Protein AF-X1IH07-F1 (afdb_monomer)

Mean predicted aligned error: 5.46 Å

Nearest PDB structures (foldseek):
  4b45-assembly1_A  TM=8.363E-01  e=7.346E-07  Haloferax volcanii
  2rho-assembly2_B  TM=7.680E-01  e=4.889E-07  Bacillus subtilis
  4kwe-assembly3_C  TM=7.398E-01  e=1.716E-07  Mycobacterium tuberculosis
  2r75-assembly1_1  TM=7.153E-01  e=8.252E-07  Aquifex aeolicus
  7evc-assembly1_B  TM=7.591E-01  e=4.568E-05  Candidatus Odinarchaeum yellowstonii

Foldseek 3Di:
DLLVVVPPQLAAAEFQDPVVQVPDPHDPLRYYHLPPDDPGQQLALVSLQVSLVVCLVVVLVSSCVRRPLPAQAAEAEAEQLGNNRLSCRVSVLVSQLVSCVVSPNDPSLLRYEYEYEQDAPVSVVPVSSVVSNVVSCVVRQVCQVVSSHFDYEYHYLNVVCVVDDPDDPVVSVVVSSNVVSVQVVVLVVQQPDDDDPDGNHVVNVSCRRRVTGYDDTDDDDDPDPPDPVD

Structure (mmCIF, N/CA/C/O backbone):
data_AF-X1IH07-F1
#
_entry.id   AF-X1IH07-F1
#
loop_
_atom_site.group_PDB
_atom_site.id
_atom_site.type_symbol
_atom_site.label_atom_id
_atom_site.label_alt_id
_atom_site.label_comp_id
_atom_site.label_asym_id
_atom_site.label_entity_id
_atom_site.label_seq_id
_atom_site.pdbx_PDB_ins_code
_atom_site.Cartn_x
_atom_site.Cartn_y
_atom_site.Cartn_z
_atom_site.occupancy
_atom_site.B_iso_or_equiv
_atom_site.auth_seq_id
_atom_site.auth_comp_id
_atom_site.auth_asym_id
_atom_site.auth_atom_id
_atom_site.pdbx_PDB_model_num
ATOM 1 N N . LYS A 1 1 ? -5.926 -1.358 -8.983 1.00 86.94 1 LYS A N 1
ATOM 2 C CA . LYS A 1 1 ? -6.743 -2.216 -9.877 1.00 86.94 1 LYS A CA 1
ATOM 3 C C . LYS A 1 1 ? -6.482 -3.706 -9.660 1.00 86.94 1 LYS A C 1
ATOM 5 O O . LYS A 1 1 ? -7.428 -4.386 -9.319 1.00 86.94 1 LYS A O 1
ATOM 10 N N . SER A 1 2 ? -5.250 -4.216 -9.763 1.00 93.00 2 SER A N 1
ATOM 11 C CA . SER A 1 2 ? -4.978 -5.670 -9.729 1.00 93.00 2 SER A CA 1
ATOM 12 C C . SER A 1 2 ? -5.611 -6.444 -8.559 1.00 93.00 2 SER A C 1
ATOM 14 O O . SER A 1 2 ? -6.210 -7.486 -8.785 1.00 93.00 2 SER A O 1
ATOM 16 N N . PHE A 1 3 ? -5.592 -5.915 -7.329 1.00 94.75 3 PHE A N 1
ATOM 17 C CA . PHE A 1 3 ? -6.330 -6.525 -6.209 1.00 94.75 3 PHE A CA 1
ATOM 18 C C . PHE A 1 3 ? -7.852 -6.597 -6.449 1.00 94.75 3 PHE A C 1
ATOM 20 O O . PHE A 1 3 ? -8.487 -7.604 -6.156 1.00 94.75 3 PHE A O 1
ATOM 27 N N . TYR A 1 4 ? -8.450 -5.563 -7.037 1.00 94.50 4 TYR A N 1
ATOM 28 C CA . TYR A 1 4 ? -9.877 -5.554 -7.371 1.00 94.50 4 TYR A CA 1
ATOM 29 C C . TYR A 1 4 ? -10.254 -6.657 -8.368 1.00 94.50 4 TYR A C 1
ATOM 31 O O . TYR A 1 4 ? -11.303 -7.298 -8.216 1.00 94.50 4 TYR A O 1
ATOM 39 N N . ASP A 1 5 ? -9.382 -6.896 -9.350 1.00 93.44 5 ASP A N 1
ATOM 40 C CA . ASP A 1 5 ? -9.543 -7.948 -10.358 1.00 93.44 5 ASP A CA 1
ATOM 41 C C . ASP A 1 5 ? -9.452 -9.351 -9.730 1.00 93.44 5 ASP A C 1
ATOM 43 O O . ASP A 1 5 ? -10.170 -10.255 -10.146 1.00 93.44 5 ASP A O 1
ATOM 47 N N . LEU A 1 6 ? -8.648 -9.520 -8.672 1.00 94.12 6 LEU A N 1
ATOM 48 C CA . LEU A 1 6 ? -8.539 -10.769 -7.900 1.00 94.12 6 LEU A CA 1
ATOM 49 C C . LEU A 1 6 ? -9.724 -11.010 -6.941 1.00 94.12 6 LEU A C 1
ATOM 51 O O . LEU A 1 6 ? -9.820 -12.067 -6.319 1.00 94.12 6 LEU A O 1
ATOM 55 N N . GLY A 1 7 ? -10.653 -10.056 -6.827 1.00 93.75 7 GLY A N 1
ATOM 56 C CA . GLY A 1 7 ? -11.866 -10.186 -6.012 1.00 93.75 7 GLY A CA 1
ATOM 57 C C . GLY A 1 7 ? -11.867 -9.370 -4.720 1.00 93.75 7 GLY A C 1
ATOM 58 O O . GLY A 1 7 ? -12.873 -9.365 -4.012 1.00 93.75 7 GLY A O 1
ATOM 59 N N . TYR A 1 8 ? -10.809 -8.609 -4.430 1.00 94.12 8 TYR A N 1
ATOM 60 C CA . TYR A 1 8 ? -10.797 -7.674 -3.305 1.00 94.12 8 TYR A CA 1
ATOM 61 C C . TYR A 1 8 ? -11.653 -6.446 -3.649 1.00 94.12 8 TYR A C 1
ATOM 63 O O . TYR A 1 8 ? -11.178 -5.486 -4.246 1.00 94.12 8 TYR A O 1
ATOM 71 N N . LYS A 1 9 ? -12.947 -6.470 -3.309 1.00 94.38 9 LYS A N 1
ATOM 72 C CA . LYS A 1 9 ? -13.892 -5.397 -3.688 1.00 94.38 9 LYS A CA 1
ATOM 73 C C . LYS A 1 9 ? -13.874 -4.171 -2.775 1.00 94.38 9 LYS A C 1
ATOM 75 O O . LYS A 1 9 ? -14.460 -3.153 -3.128 1.00 94.38 9 LYS A O 1
ATOM 80 N N . LYS A 1 10 ? -13.186 -4.243 -1.634 1.00 95.38 10 LYS A N 1
ATOM 81 C CA . LYS A 1 10 ? -13.011 -3.141 -0.676 1.00 95.38 10 LYS A CA 1
ATOM 82 C C . LYS A 1 10 ? -11.701 -2.412 -0.961 1.00 95.38 10 LYS A C 1
ATOM 84 O O . LYS A 1 10 ? -10.707 -2.619 -0.275 1.00 95.38 10 LYS A O 1
ATOM 89 N N . VAL A 1 11 ? -11.690 -1.616 -2.027 1.00 95.75 11 VAL A N 1
ATOM 90 C CA . VAL A 1 11 ? -10.523 -0.826 -2.448 1.00 95.75 11 VAL A CA 1
ATOM 91 C C . VAL A 1 11 ? -10.885 0.647 -2.506 1.00 95.75 11 VAL A C 1
ATOM 93 O O . VAL A 1 11 ? -12.032 0.993 -2.770 1.00 95.75 11 VAL A O 1
ATOM 96 N N . LEU A 1 12 ? -9.905 1.504 -2.242 1.00 96.62 12 LEU A N 1
ATOM 97 C CA . LEU A 1 12 ? -10.032 2.950 -2.354 1.00 96.62 12 LEU A CA 1
ATOM 98 C C . LEU A 1 12 ? -8.759 3.486 -3.012 1.00 96.62 12 LEU A C 1
ATOM 100 O O . LEU A 1 12 ? -7.660 3.254 -2.510 1.00 96.62 12 LEU A O 1
ATOM 104 N N . ALA A 1 13 ? -8.902 4.168 -4.145 1.00 95.62 13 ALA A N 1
ATOM 105 C CA . ALA A 1 13 ? -7.809 4.857 -4.816 1.00 95.62 13 ALA A CA 1
ATOM 106 C C . ALA A 1 13 ? -7.828 6.335 -4.428 1.00 95.62 13 ALA A C 1
ATOM 108 O O . ALA A 1 13 ? -8.811 7.026 -4.684 1.00 95.62 13 ALA A O 1
ATOM 109 N N . VAL A 1 14 ? -6.740 6.814 -3.829 1.00 94.38 14 VAL A N 1
ATOM 110 C CA . VAL A 1 14 ? -6.577 8.211 -3.417 1.00 94.38 14 VAL A CA 1
ATOM 111 C C . VAL A 1 14 ? -5.434 8.817 -4.217 1.00 94.38 14 VAL A C 1
ATOM 113 O O . VAL A 1 14 ? -4.329 8.275 -4.210 1.00 94.38 14 VAL A O 1
ATOM 116 N N . ASN A 1 15 ? -5.681 9.920 -4.919 1.00 92.56 15 ASN A N 1
ATOM 117 C CA . ASN A 1 15 ? -4.638 10.615 -5.675 1.00 92.56 15 ASN A CA 1
ATOM 118 C C . ASN A 1 15 ? -4.928 12.120 -5.768 1.00 92.56 15 ASN A C 1
ATOM 120 O O . ASN A 1 15 ? -6.036 12.564 -5.495 1.00 92.56 15 ASN A O 1
ATOM 124 N N . THR A 1 16 ? -3.937 12.911 -6.169 1.00 89.12 16 THR A N 1
ATOM 125 C CA . THR A 1 16 ? -4.063 14.362 -6.406 1.00 89.12 16 THR A CA 1
ATOM 126 C C . THR A 1 16 ? -4.390 14.707 -7.857 1.00 89.12 16 THR A C 1
ATOM 128 O O . THR A 1 16 ? -4.538 15.878 -8.183 1.00 89.12 16 THR A O 1
ATOM 131 N N . THR A 1 17 ? -4.435 13.711 -8.746 1.00 86.38 17 THR A N 1
ATOM 132 C CA . THR A 1 17 ? -4.579 13.909 -10.194 1.00 86.38 17 THR A CA 1
ATOM 133 C C . THR A 1 17 ? -5.759 13.100 -10.726 1.00 86.38 17 THR A C 1
ATOM 135 O O . THR A 1 17 ? -5.793 11.879 -10.564 1.00 86.38 17 THR A O 1
ATOM 138 N N . HIS A 1 18 ? -6.696 13.765 -11.408 1.00 83.19 18 HIS A N 1
ATOM 139 C CA . HIS A 1 18 ? -7.859 13.118 -12.028 1.00 83.19 18 HIS A CA 1
ATOM 140 C C . HIS A 1 18 ? -7.474 12.131 -13.129 1.00 83.19 18 HIS A C 1
ATOM 142 O O . HIS A 1 18 ? -7.982 11.015 -13.144 1.00 83.19 18 HIS A O 1
ATOM 148 N N . HIS A 1 19 ? -6.521 12.503 -13.990 1.00 82.25 19 HIS A N 1
ATOM 149 C CA . HIS A 1 19 ? -6.095 11.674 -15.121 1.00 82.25 19 HIS A CA 1
ATOM 150 C C . HIS A 1 19 ? -5.701 10.250 -14.710 1.00 82.25 19 HIS A C 1
ATOM 152 O O . HIS A 1 19 ? -6.076 9.294 -15.380 1.00 82.25 19 HIS A O 1
ATOM 158 N N . ASP A 1 20 ? -5.001 10.091 -13.585 1.00 82.06 20 ASP A N 1
ATOM 159 C CA . ASP A 1 20 ? -4.605 8.770 -13.092 1.00 82.06 20 ASP A CA 1
ATOM 160 C C . ASP A 1 20 ? -5.801 7.976 -12.541 1.00 82.06 20 ASP A C 1
ATOM 162 O O . ASP A 1 20 ? -5.871 6.759 -12.705 1.00 82.06 20 ASP A O 1
ATOM 166 N N . LEU A 1 21 ? -6.743 8.652 -11.872 1.00 86.62 21 LEU A N 1
ATOM 167 C CA . LEU A 1 21 ? -7.929 8.025 -11.280 1.00 86.62 21 LEU A CA 1
ATOM 168 C C . LEU A 1 21 ? -8.930 7.578 -12.348 1.00 86.62 21 LEU A C 1
ATOM 170 O O . LEU A 1 21 ? -9.545 6.517 -12.210 1.00 86.62 21 LEU A O 1
ATOM 174 N N . ASP A 1 22 ? -9.085 8.347 -13.420 1.00 86.44 22 ASP A N 1
ATOM 175 C CA . ASP A 1 22 ? -10.027 8.050 -14.501 1.00 86.44 22 ASP A CA 1
ATOM 176 C C . ASP A 1 22 ? -9.616 6.794 -15.279 1.00 86.44 22 ASP A C 1
ATOM 178 O O . ASP A 1 22 ? -10.470 6.000 -15.670 1.00 86.44 22 ASP A O 1
ATOM 182 N N . LEU A 1 23 ? -8.307 6.549 -15.405 1.00 86.81 23 LEU A N 1
ATOM 183 C CA . LEU A 1 23 ? -7.749 5.349 -16.038 1.00 86.81 23 LEU A CA 1
ATOM 184 C C . LEU A 1 23 ? -7.915 4.072 -15.195 1.00 86.81 23 LEU A C 1
ATOM 186 O O . LEU A 1 23 ? -7.716 2.965 -15.703 1.00 86.81 23 LEU A O 1
ATOM 190 N N . LEU A 1 24 ? -8.260 4.192 -13.908 1.00 88.31 24 LEU A N 1
ATOM 191 C CA . LEU A 1 24 ? -8.530 3.036 -13.059 1.00 88.31 24 LEU A CA 1
ATOM 192 C C . LEU A 1 24 ? -9.951 2.526 -13.291 1.00 88.31 24 LEU A C 1
ATOM 194 O O . LEU A 1 24 ? -10.930 3.169 -12.922 1.00 88.31 24 LEU A O 1
ATOM 198 N N . ASP A 1 25 ? -10.057 1.313 -13.812 1.00 91.06 25 ASP A N 1
ATOM 199 C CA . ASP A 1 25 ? -11.324 0.590 -13.923 1.00 91.06 25 ASP A CA 1
ATOM 200 C C . ASP A 1 25 ? -11.730 -0.005 -12.558 1.00 91.06 25 ASP A C 1
ATOM 202 O O . ASP A 1 25 ? -11.552 -1.189 -12.273 1.00 91.06 25 ASP A O 1
ATOM 206 N N . ILE A 1 26 ? -12.159 0.886 -11.661 1.00 93.62 26 ILE A N 1
ATOM 207 C CA . ILE A 1 26 ? -12.814 0.608 -10.378 1.00 93.62 26 ILE A CA 1
ATOM 208 C C . ILE A 1 26 ? -14.019 1.557 -10.237 1.00 93.62 26 ILE A C 1
ATOM 210 O O . ILE A 1 26 ? -14.023 2.619 -10.868 1.00 93.62 26 ILE A O 1
ATOM 214 N N . PRO A 1 27 ? -15.034 1.226 -9.419 1.00 94.62 27 PRO A N 1
ATOM 215 C CA . PRO A 1 27 ? -16.201 2.083 -9.220 1.00 94.62 27 PRO A CA 1
ATOM 216 C C . PRO A 1 27 ? -15.845 3.521 -8.811 1.00 94.62 27 PRO A C 1
ATOM 218 O O . PRO A 1 27 ? -14.905 3.746 -8.051 1.00 94.62 27 PRO A O 1
ATOM 221 N N . GLN A 1 28 ? -16.622 4.507 -9.270 1.00 91.75 28 GLN A N 1
ATOM 222 C CA . GLN A 1 28 ? -16.334 5.924 -9.001 1.00 91.75 28 GLN A CA 1
ATOM 223 C C . GLN A 1 28 ? -16.380 6.268 -7.505 1.00 91.75 28 GLN A C 1
ATOM 225 O O . GLN A 1 28 ? -15.580 7.064 -7.029 1.00 91.75 28 GLN A O 1
ATOM 230 N N . ASN A 1 29 ? -17.259 5.614 -6.743 1.00 93.06 29 ASN A N 1
ATOM 231 C CA . ASN A 1 29 ? -17.327 5.740 -5.284 1.00 93.06 29 ASN A CA 1
ATOM 232 C C . ASN A 1 29 ? -16.136 5.091 -4.550 1.0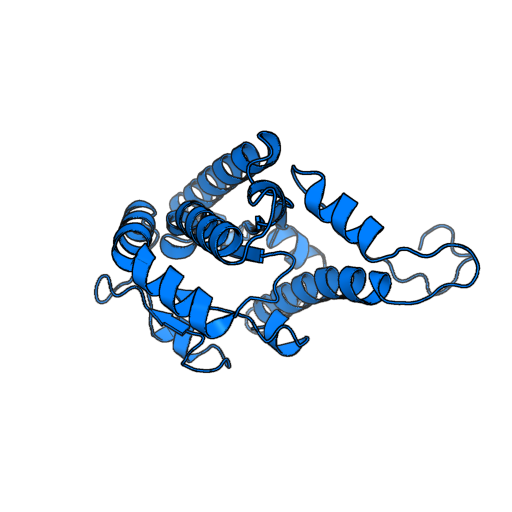0 93.06 29 ASN A C 1
ATOM 234 O O . ASN A 1 29 ? -16.088 5.121 -3.328 1.00 93.06 29 ASN A O 1
ATOM 238 N N . GLN A 1 30 ? -15.184 4.501 -5.275 1.00 95.56 30 GLN A N 1
ATOM 239 C CA . GLN A 1 30 ? -13.923 3.960 -4.758 1.00 95.56 30 GLN A CA 1
ATOM 240 C C . GLN A 1 30 ? -12.716 4.789 -5.203 1.00 95.56 30 GLN A C 1
ATOM 242 O O . GLN A 1 30 ? -11.572 4.344 -5.091 1.00 95.56 30 GLN A O 1
ATOM 247 N N . LYS A 1 31 ? -12.957 5.996 -5.718 1.00 95.50 31 LYS A N 1
ATOM 248 C CA . LYS A 1 31 ? -11.930 6.946 -6.134 1.00 95.50 31 LYS A CA 1
ATOM 249 C C . LYS A 1 31 ? -12.104 8.231 -5.343 1.00 95.50 31 LYS A C 1
ATOM 251 O O . LYS A 1 31 ? -13.209 8.753 -5.233 1.00 95.50 31 LYS A O 1
ATOM 256 N N . PHE A 1 32 ? -11.005 8.749 -4.817 1.00 95.50 32 PHE A N 1
ATOM 257 C CA . PHE A 1 32 ? -10.974 10.019 -4.117 1.00 95.50 32 PHE A CA 1
ATOM 258 C C . PHE A 1 32 ? -9.878 10.903 -4.690 1.00 95.50 32 PHE A C 1
ATOM 260 O O . PHE A 1 32 ? -8.701 10.528 -4.706 1.00 95.50 32 PHE A O 1
ATOM 267 N N . LEU A 1 33 ? -10.274 12.090 -5.134 1.00 94.19 33 LEU A N 1
ATOM 268 C CA . LEU A 1 33 ? -9.343 13.119 -5.547 1.00 94.19 33 LEU A CA 1
ATOM 269 C C . LEU A 1 33 ? -9.074 14.068 -4.377 1.00 94.19 33 LEU A C 1
ATOM 271 O O . LEU A 1 33 ? -9.984 14.717 -3.872 1.00 94.19 33 LEU A O 1
ATOM 275 N N . MET A 1 34 ? -7.806 14.193 -4.006 1.00 92.88 34 MET A N 1
ATOM 276 C CA . MET A 1 34 ? -7.322 15.281 -3.163 1.00 92.88 34 MET A CA 1
ATOM 277 C C . MET A 1 34 ? -7.025 16.495 -4.050 1.00 92.88 34 MET A C 1
ATOM 279 O O . MET A 1 34 ? -5.914 16.612 -4.573 1.00 92.88 34 MET A O 1
ATOM 283 N N . ASP A 1 35 ? -8.014 17.368 -4.257 1.00 88.69 35 ASP A N 1
ATOM 284 C CA . ASP A 1 35 ? -7.833 18.554 -5.100 1.00 88.69 35 ASP A CA 1
ATOM 285 C C . ASP A 1 35 ? -6.897 19.568 -4.427 1.00 88.69 35 ASP A C 1
ATOM 287 O O . ASP A 1 35 ? -7.239 20.186 -3.416 1.00 88.69 35 ASP A O 1
ATOM 291 N N . ILE A 1 36 ? -5.696 19.718 -4.979 1.00 84.69 36 ILE A N 1
ATOM 292 C CA . ILE A 1 36 ? -4.677 20.673 -4.524 1.00 84.69 36 ILE A CA 1
ATOM 293 C C . ILE A 1 36 ? -4.168 21.559 -5.677 1.00 84.69 36 ILE A C 1
ATOM 295 O O . ILE A 1 36 ? -3.043 22.077 -5.621 1.00 84.69 36 ILE A O 1
ATOM 299 N N . GLY A 1 37 ? -4.979 21.709 -6.734 1.00 78.56 37 GLY A N 1
ATOM 300 C CA . GLY A 1 37 ? -4.691 22.509 -7.929 1.00 78.56 37 GLY A CA 1
ATOM 301 C C . GLY A 1 37 ? -4.122 21.728 -9.125 1.00 78.56 37 GLY A C 1
ATOM 302 O O . GLY A 1 37 ? -3.696 20.578 -9.014 1.00 78.56 37 GLY A O 1
ATOM 303 N N . GLU A 1 38 ? -4.061 22.398 -10.285 1.00 60.75 38 GLU A N 1
ATOM 304 C CA . GLU A 1 38 ? -3.971 21.799 -11.637 1.00 60.75 38 GLU A CA 1
ATOM 305 C C . GLU A 1 38 ? -2.783 20.856 -11.925 1.00 60.75 38 GLU A C 1
ATOM 307 O O . GLU A 1 38 ? -2.815 20.119 -12.906 1.00 60.75 38 GLU A O 1
ATOM 312 N N . LYS A 1 39 ? -1.720 20.850 -11.109 1.00 64.62 39 LYS A N 1
ATOM 313 C CA . LYS A 1 39 ? -0.501 20.048 -11.367 1.00 64.62 39 LYS A CA 1
ATOM 314 C C . LYS A 1 39 ? -0.288 18.875 -10.400 1.00 64.62 39 LYS A C 1
ATOM 316 O O . LYS A 1 39 ? 0.766 18.235 -10.454 1.00 64.62 39 LYS A O 1
ATOM 321 N N . GLY A 1 40 ? -1.239 18.597 -9.504 1.00 71.88 40 GLY A N 1
ATOM 322 C CA . GLY A 1 40 ? -1.049 17.620 -8.426 1.00 71.88 40 GLY A CA 1
ATOM 323 C C . GLY A 1 40 ? 0.155 17.970 -7.534 1.00 71.88 40 GLY A C 1
ATOM 324 O O . GLY A 1 40 ? 0.544 19.136 -7.429 1.00 71.88 40 GLY A O 1
ATOM 325 N N . ALA A 1 41 ? 0.777 16.969 -6.898 1.00 73.56 41 ALA A N 1
ATOM 326 C CA . ALA A 1 41 ? 1.920 17.205 -6.003 1.00 73.56 41 ALA A CA 1
ATOM 327 C C . ALA A 1 41 ? 3.256 17.460 -6.730 1.00 73.56 41 ALA A C 1
ATOM 329 O O . ALA A 1 41 ? 4.183 17.981 -6.125 1.00 73.56 41 ALA A O 1
ATOM 330 N N . GLY A 1 42 ? 3.402 17.105 -8.013 1.00 78.69 42 GLY A N 1
ATOM 331 C CA . GLY A 1 42 ? 4.598 17.455 -8.799 1.00 78.69 42 GLY A CA 1
ATOM 332 C C . GLY A 1 42 ? 5.944 16.968 -8.231 1.00 78.69 42 GLY A C 1
ATOM 333 O O . GLY A 1 42 ? 6.928 17.691 -8.318 1.00 78.69 42 GLY A O 1
ATOM 334 N N . LYS A 1 43 ? 5.996 15.755 -7.655 1.00 81.31 43 LYS A N 1
ATOM 335 C CA . LYS A 1 43 ? 7.166 15.176 -6.942 1.00 81.31 43 LYS A CA 1
ATOM 336 C C . LYS A 1 43 ? 7.561 15.872 -5.629 1.00 81.31 43 LYS A C 1
ATOM 338 O O . LYS A 1 43 ? 8.529 15.447 -5.006 1.00 81.31 43 LYS A O 1
ATOM 343 N N . ASP A 1 44 ? 6.788 16.854 -5.176 1.00 86.44 44 ASP A N 1
ATOM 344 C CA . ASP A 1 44 ? 6.939 17.488 -3.868 1.00 86.44 44 ASP A CA 1
ATOM 345 C C . ASP A 1 44 ? 6.190 16.675 -2.794 1.00 86.44 44 ASP A C 1
ATOM 347 O O . ASP A 1 44 ? 4.961 16.540 -2.837 1.00 86.44 44 ASP A O 1
ATOM 351 N N . MET A 1 45 ? 6.937 16.099 -1.847 1.00 89.62 45 MET A N 1
ATOM 352 C CA . MET A 1 45 ? 6.366 15.307 -0.752 1.00 89.62 45 MET A CA 1
ATOM 353 C C . MET A 1 45 ? 5.600 16.160 0.263 1.00 89.62 45 MET A C 1
ATOM 355 O O . MET A 1 45 ? 4.627 15.671 0.837 1.00 89.62 45 MET A O 1
ATOM 359 N N . GLU A 1 46 ? 5.965 17.430 0.463 1.00 89.94 46 GLU A N 1
ATOM 360 C CA . GLU A 1 46 ? 5.255 18.312 1.396 1.00 89.94 46 GLU A CA 1
ATOM 361 C C . GLU A 1 46 ? 3.870 18.664 0.864 1.00 89.94 46 GLU A C 1
ATOM 363 O O . GLU A 1 46 ? 2.900 18.672 1.620 1.00 89.94 46 GLU A O 1
ATOM 368 N N . ARG A 1 47 ? 3.729 18.848 -0.454 1.00 89.69 47 ARG A N 1
ATOM 369 C CA . ARG A 1 47 ? 2.403 19.007 -1.072 1.00 89.69 47 ARG A CA 1
ATOM 370 C C . ARG A 1 47 ? 1.542 17.759 -0.902 1.00 89.69 47 ARG A C 1
ATOM 372 O O . ARG A 1 47 ? 0.362 17.883 -0.580 1.00 89.69 47 ARG A O 1
ATOM 379 N N . GLY A 1 48 ? 2.121 16.568 -1.074 1.00 89.62 48 GLY A N 1
ATOM 380 C CA . GLY A 1 48 ? 1.432 15.300 -0.805 1.00 89.62 48 GLY A CA 1
ATOM 381 C C . GLY A 1 48 ? 0.996 15.166 0.659 1.00 89.62 48 GLY A C 1
ATOM 382 O O . GLY A 1 48 ? -0.132 14.752 0.937 1.00 89.62 48 GLY A O 1
ATOM 383 N N . ARG A 1 49 ? 1.856 15.586 1.594 1.00 91.88 49 ARG A N 1
ATOM 384 C CA . ARG A 1 49 ? 1.571 15.597 3.034 1.00 91.88 49 ARG A CA 1
ATOM 385 C C . ARG A 1 49 ? 0.486 16.614 3.406 1.00 91.88 49 ARG A C 1
ATOM 387 O O . ARG A 1 49 ? -0.407 16.299 4.189 1.00 91.88 49 ARG A O 1
ATOM 394 N N . GLY A 1 50 ? 0.519 17.808 2.822 1.00 92.62 50 GLY A N 1
ATOM 395 C CA . GLY A 1 50 ? -0.521 18.822 3.002 1.00 92.62 50 GLY A CA 1
ATOM 396 C C . GLY A 1 50 ? -1.877 18.347 2.477 1.00 92.62 50 GLY A C 1
ATOM 397 O O . GLY A 1 50 ? -2.883 18.467 3.174 1.00 92.62 50 GLY A O 1
ATOM 398 N N . ALA A 1 51 ? -1.894 17.711 1.301 1.00 92.81 51 ALA A N 1
ATOM 399 C CA . ALA A 1 51 ? -3.106 17.152 0.705 1.00 92.81 51 ALA A CA 1
ATOM 400 C C . ALA A 1 51 ? -3.774 16.121 1.624 1.00 92.81 51 ALA A C 1
ATOM 402 O O . ALA A 1 51 ? -4.967 16.217 1.910 1.00 92.81 51 ALA A O 1
ATOM 403 N N . ILE A 1 52 ? -3.000 15.157 2.139 1.00 94.12 52 ILE A N 1
ATOM 404 C CA . ILE A 1 52 ? -3.565 14.119 3.006 1.00 94.12 52 ILE A CA 1
ATOM 405 C C . ILE A 1 52 ? -4.062 14.693 4.337 1.00 94.12 52 ILE A C 1
ATOM 407 O O . ILE A 1 52 ? -5.073 14.230 4.855 1.00 94.12 52 ILE A O 1
ATOM 411 N N . GLN A 1 53 ? -3.398 15.720 4.878 1.00 93.88 53 GLN A N 1
ATOM 412 C CA . GLN A 1 53 ? -3.837 16.398 6.101 1.00 93.88 53 GLN A CA 1
ATOM 413 C C . GLN A 1 53 ? -5.151 17.158 5.902 1.00 93.88 53 GLN A C 1
ATOM 415 O O . GLN A 1 53 ? -6.018 17.099 6.779 1.00 93.88 53 GLN A O 1
ATOM 420 N N . GLN A 1 54 ? -5.302 17.830 4.759 1.00 95.38 54 GLN A N 1
ATOM 421 C CA . GLN A 1 54 ? -6.506 18.575 4.400 1.00 95.38 54 GLN A CA 1
ATOM 422 C C . GLN A 1 54 ? -7.714 17.647 4.230 1.00 95.38 54 GLN A C 1
ATOM 424 O O . GLN A 1 54 ? -8.764 17.926 4.795 1.00 95.38 54 GLN A O 1
ATOM 429 N N . TYR A 1 55 ? -7.549 16.527 3.518 1.00 95.88 55 TYR A N 1
ATOM 430 C CA . TYR A 1 55 ? -8.654 15.634 3.134 1.00 95.88 55 TYR A CA 1
ATOM 431 C C . TYR A 1 55 ? -8.814 14.386 4.021 1.00 95.88 55 TYR A C 1
ATOM 433 O O . TYR A 1 55 ? -9.511 13.430 3.667 1.00 95.88 55 TYR A O 1
ATOM 441 N N . GLN A 1 56 ? -8.144 14.340 5.177 1.00 95.88 56 GLN A N 1
ATOM 442 C CA . GLN A 1 56 ? -8.111 13.142 6.025 1.00 95.88 56 GLN A CA 1
ATOM 443 C C . GLN A 1 56 ? -9.504 12.664 6.470 1.00 95.88 56 GLN A C 1
ATOM 445 O O . GLN A 1 56 ? -9.715 11.460 6.631 1.00 95.88 56 GLN A O 1
ATOM 450 N N . GLN A 1 57 ? -10.445 13.587 6.706 1.00 96.38 57 GLN A N 1
ATOM 451 C CA . GLN A 1 57 ? -11.776 13.255 7.224 1.00 96.38 57 GLN A CA 1
ATOM 452 C C . GLN A 1 57 ? -12.666 12.685 6.124 1.00 96.38 57 GLN A C 1
ATOM 454 O O . GLN A 1 57 ? -13.377 11.708 6.344 1.00 96.38 57 GLN A O 1
ATOM 459 N N . GLU A 1 58 ? -12.576 13.251 4.930 1.00 97.19 58 GLU A N 1
ATOM 460 C CA . GLU A 1 58 ? -13.281 12.839 3.728 1.00 97.19 58 GLU A CA 1
ATOM 461 C C . GLU A 1 58 ? -12.805 11.458 3.281 1.00 97.19 58 GLU A C 1
ATOM 463 O O . GLU A 1 58 ? -13.625 10.576 3.023 1.00 97.19 58 GLU A O 1
ATOM 468 N N . ILE A 1 59 ? -11.490 11.219 3.297 1.00 96.94 59 ILE A N 1
ATOM 469 C CA . ILE A 1 59 ? -10.917 9.900 3.000 1.00 96.94 59 ILE A CA 1
ATOM 470 C C . ILE A 1 59 ? -11.368 8.874 4.041 1.00 96.94 59 ILE A C 1
ATOM 472 O O . ILE A 1 59 ? -11.769 7.767 3.677 1.00 96.94 59 ILE A O 1
ATOM 476 N N . LEU A 1 60 ? -11.354 9.221 5.333 1.00 97.06 60 LEU A N 1
ATOM 477 C CA . LEU A 1 60 ? -11.849 8.334 6.388 1.00 97.06 60 LEU A CA 1
ATOM 478 C C . LEU A 1 60 ? -13.346 8.032 6.215 1.00 97.06 60 LEU A C 1
ATOM 480 O O . LEU A 1 60 ? -13.767 6.883 6.366 1.00 97.06 60 LEU A O 1
ATOM 484 N N . HIS A 1 61 ? -14.153 9.041 5.887 1.00 96.50 61 HIS A N 1
A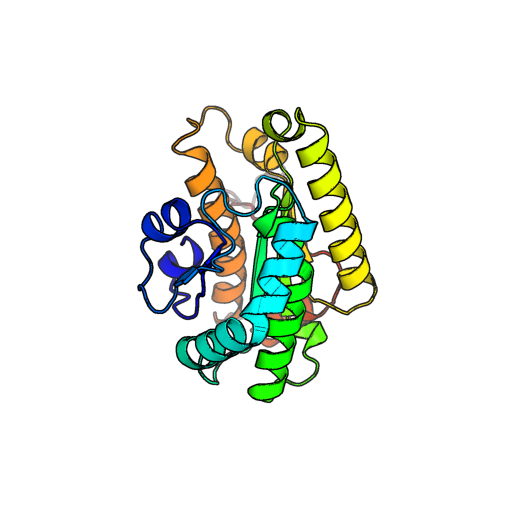TOM 485 C CA . HIS A 1 61 ? -15.582 8.889 5.629 1.00 96.50 61 HIS A CA 1
ATOM 486 C C . HIS A 1 61 ? -15.839 7.946 4.450 1.00 96.50 61 HIS A C 1
ATOM 488 O O . HIS A 1 61 ? -16.593 6.980 4.587 1.00 96.50 61 HIS A O 1
ATOM 494 N N . LEU A 1 62 ? -15.148 8.162 3.331 1.00 96.50 62 LEU A N 1
ATOM 495 C CA . LEU A 1 62 ? -15.284 7.327 2.145 1.00 96.50 62 LEU A CA 1
ATOM 496 C C . LEU A 1 62 ? -14.782 5.898 2.385 1.00 96.50 62 LEU A C 1
ATOM 498 O O . LEU A 1 62 ? -15.409 4.938 1.938 1.00 96.50 62 LEU A O 1
ATOM 502 N N . THR A 1 63 ? -13.704 5.736 3.157 1.00 96.56 63 THR A N 1
ATOM 503 C CA . THR A 1 63 ? -13.208 4.420 3.592 1.00 96.56 63 THR A CA 1
ATOM 504 C C . THR A 1 63 ? -14.294 3.669 4.363 1.00 96.56 63 THR A C 1
ATOM 506 O O . THR A 1 63 ? -14.570 2.509 4.067 1.00 96.56 63 THR A O 1
ATOM 509 N N . ARG A 1 64 ? -14.980 4.335 5.303 1.00 95.50 64 ARG A N 1
ATOM 510 C CA . ARG A 1 64 ? -16.077 3.732 6.080 1.00 95.50 64 ARG A CA 1
ATOM 511 C C . ARG A 1 64 ? -17.241 3.299 5.192 1.00 95.50 64 ARG A C 1
ATOM 513 O O . ARG A 1 64 ? -17.739 2.189 5.359 1.00 95.50 64 ARG A O 1
ATOM 520 N N . GLN A 1 65 ? -17.647 4.149 4.249 1.00 95.25 65 GLN A N 1
ATOM 521 C CA . GLN A 1 65 ? -18.718 3.834 3.299 1.00 95.25 65 GLN A CA 1
ATOM 522 C C . GLN A 1 65 ? -18.353 2.659 2.388 1.00 95.25 65 GLN A C 1
ATOM 524 O O . GLN A 1 65 ? -19.186 1.798 2.124 1.00 95.25 65 GLN A O 1
ATOM 529 N N . THR A 1 66 ? -17.102 2.607 1.934 1.00 94.75 66 THR A N 1
ATOM 530 C CA . THR A 1 66 ? -16.653 1.620 0.950 1.00 94.75 66 THR A CA 1
ATOM 531 C C . THR A 1 66 ? -16.357 0.262 1.581 1.00 94.75 66 THR A C 1
ATOM 533 O O . THR A 1 66 ? -16.667 -0.776 0.998 1.00 94.75 66 THR A O 1
ATOM 536 N N . PHE A 1 67 ? -15.718 0.237 2.755 1.00 95.69 67 PHE A N 1
ATOM 537 C CA . PHE A 1 67 ? -15.182 -0.999 3.337 1.00 95.69 67 PHE A CA 1
ATOM 538 C C . PHE A 1 67 ? -16.151 -1.644 4.344 1.00 95.69 67 PHE A C 1
ATOM 540 O O . PHE A 1 67 ? -16.098 -2.859 4.570 1.00 95.69 67 PHE A O 1
ATOM 547 N N . GLY A 1 68 ? -17.073 -0.869 4.926 1.00 93.88 68 GLY A N 1
ATOM 548 C CA . GLY A 1 68 ? -18.007 -1.350 5.947 1.00 93.88 68 GLY A CA 1
ATOM 549 C C . GLY A 1 68 ? -17.292 -1.728 7.248 1.00 93.88 68 GLY A C 1
ATOM 550 O O . GLY A 1 68 ? -16.349 -1.050 7.646 1.00 93.88 68 GLY A O 1
ATOM 551 N N . SER A 1 69 ? -17.732 -2.796 7.918 1.00 93.44 69 SER A N 1
ATOM 552 C CA . SER A 1 69 ? -17.146 -3.278 9.186 1.00 93.44 69 SER A CA 1
ATOM 553 C C . SER A 1 69 ? -16.375 -4.598 9.075 1.00 93.44 69 SER A C 1
ATOM 555 O O . SER A 1 69 ? -15.549 -4.895 9.928 1.00 93.44 69 SER A O 1
ATOM 557 N N . GLN A 1 70 ? -16.623 -5.395 8.033 1.00 93.56 70 GLN A N 1
ATOM 558 C CA . GLN A 1 70 ? -16.005 -6.716 7.859 1.00 93.56 70 GLN A CA 1
ATOM 559 C C . GLN A 1 70 ? -14.625 -6.605 7.199 1.00 93.56 70 GLN A C 1
ATOM 561 O O . GLN A 1 70 ? -14.491 -6.826 5.993 1.00 93.56 70 GLN A O 1
ATOM 566 N N . VAL A 1 71 ? -13.615 -6.187 7.953 1.00 95.00 71 VAL A N 1
ATOM 567 C CA . VAL A 1 71 ? -12.231 -6.083 7.473 1.00 95.00 71 VAL A CA 1
ATOM 568 C C . VAL A 1 71 ? -11.301 -6.651 8.530 1.00 95.00 71 VAL A C 1
ATOM 570 O O . VAL A 1 71 ? -11.312 -6.172 9.656 1.00 95.00 71 VAL A O 1
ATOM 573 N N . ASP A 1 72 ? -10.473 -7.624 8.155 1.00 93.38 72 ASP A N 1
ATOM 574 C CA . ASP A 1 72 ? -9.527 -8.265 9.078 1.00 93.38 72 ASP A CA 1
ATOM 575 C C . ASP A 1 72 ? -8.150 -7.598 9.076 1.00 93.38 72 ASP A C 1
ATOM 577 O O . ASP A 1 72 ? -7.443 -7.617 10.085 1.00 93.38 72 ASP A O 1
ATOM 581 N N . HIS A 1 73 ? -7.764 -7.024 7.933 1.00 94.88 73 HIS A N 1
ATOM 582 C CA . HIS A 1 73 ? -6.461 -6.412 7.705 1.00 94.88 73 HIS A CA 1
ATOM 583 C C . HIS A 1 73 ? -6.554 -5.362 6.586 1.00 94.88 73 HIS A C 1
ATOM 585 O O . HIS A 1 73 ? -7.306 -5.534 5.625 1.00 94.88 73 HIS A O 1
ATOM 591 N N . ILE A 1 74 ? -5.793 -4.273 6.696 1.00 97.06 74 ILE A N 1
ATOM 592 C CA . ILE A 1 74 ? -5.780 -3.162 5.736 1.00 97.06 74 ILE A CA 1
ATOM 593 C C . ILE A 1 74 ? -4.366 -2.997 5.184 1.00 97.06 74 ILE A C 1
ATOM 595 O O . ILE A 1 74 ? -3.417 -2.872 5.952 1.00 97.06 74 ILE A O 1
ATOM 599 N N . MET A 1 75 ? -4.228 -2.945 3.859 1.00 96.88 75 MET A N 1
ATOM 600 C CA . MET A 1 75 ? -2.945 -2.719 3.190 1.00 96.88 75 MET A CA 1
ATOM 601 C C . MET A 1 75 ? -2.928 -1.351 2.512 1.00 96.88 75 MET A C 1
ATOM 603 O O . MET A 1 75 ? -3.721 -1.089 1.607 1.00 96.88 75 MET A O 1
ATOM 607 N N . VAL A 1 76 ? -1.996 -0.488 2.914 1.00 97.12 76 VAL A N 1
ATOM 608 C CA . VAL A 1 76 ? -1.758 0.808 2.266 1.00 97.12 76 VAL A CA 1
ATOM 609 C C . VAL A 1 76 ? -0.721 0.631 1.159 1.00 97.12 76 VAL A C 1
ATOM 611 O O . VAL A 1 76 ? 0.426 0.295 1.434 1.00 97.12 76 VAL A O 1
ATOM 614 N N . CYS A 1 77 ? -1.114 0.834 -0.099 1.00 95.38 77 CYS A N 1
ATOM 615 C CA . CYS A 1 77 ? -0.227 0.668 -1.255 1.00 95.38 77 CYS A CA 1
ATOM 616 C C . CYS A 1 77 ? 0.291 2.027 -1.743 1.00 95.38 77 CYS A C 1
ATOM 618 O O . CYS A 1 77 ? -0.519 2.885 -2.092 1.00 95.38 77 CYS A O 1
ATOM 620 N N . VAL A 1 78 ? 1.612 2.220 -1.806 1.00 94.19 78 VAL A N 1
ATOM 621 C CA . VAL A 1 78 ? 2.228 3.499 -2.205 1.00 94.19 78 VAL A CA 1
ATOM 622 C C . VAL A 1 78 ? 3.443 3.326 -3.117 1.00 94.19 78 VAL A C 1
ATOM 624 O O . VAL A 1 78 ? 4.237 2.399 -2.971 1.00 94.19 78 VAL A O 1
ATOM 627 N N . GLY A 1 79 ? 3.620 4.265 -4.048 1.00 92.31 79 GLY A N 1
ATOM 628 C CA . GLY A 1 79 ? 4.861 4.415 -4.810 1.00 92.31 79 GLY A CA 1
ATOM 629 C C . GLY A 1 79 ? 5.786 5.426 -4.137 1.00 92.31 79 GLY A C 1
ATOM 630 O O . GLY A 1 79 ? 5.428 6.600 -4.036 1.00 92.31 79 GLY A O 1
ATOM 631 N N . ALA A 1 80 ? 6.969 4.991 -3.697 1.00 89.31 80 ALA A N 1
ATOM 632 C CA . ALA A 1 80 ? 7.851 5.799 -2.849 1.00 89.31 80 ALA A CA 1
ATOM 633 C C . ALA A 1 80 ? 8.512 6.984 -3.581 1.00 89.31 80 ALA A C 1
ATOM 635 O O . ALA A 1 80 ? 8.808 8.003 -2.973 1.00 89.31 80 ALA A O 1
ATOM 636 N N . GLY A 1 81 ? 8.712 6.883 -4.899 1.00 83.31 81 GLY A N 1
ATOM 637 C CA . GLY A 1 81 ? 9.400 7.919 -5.683 1.00 83.31 81 GLY A CA 1
ATOM 638 C C . GLY A 1 81 ? 8.554 9.151 -6.047 1.00 83.31 81 GLY A C 1
ATOM 639 O O . GLY A 1 81 ? 9.087 10.143 -6.547 1.00 83.31 81 GLY A O 1
ATOM 640 N N . GLY A 1 82 ? 7.234 9.100 -5.845 1.00 85.50 82 GLY A N 1
ATOM 641 C CA . GLY A 1 82 ? 6.309 10.175 -6.214 1.00 85.50 82 GLY A CA 1
ATOM 642 C C . GLY A 1 82 ? 6.033 11.156 -5.071 1.00 85.50 82 GLY A C 1
ATOM 643 O O . GLY A 1 82 ? 6.105 10.792 -3.904 1.00 85.50 82 GLY A O 1
ATOM 644 N N . GLY A 1 83 ? 5.633 12.386 -5.406 1.00 83.75 83 GLY A N 1
ATOM 645 C CA . GLY A 1 83 ? 5.288 13.412 -4.407 1.00 83.75 83 GLY A CA 1
ATOM 646 C C . GLY A 1 83 ? 4.000 13.085 -3.649 1.00 83.75 83 GLY A C 1
ATOM 647 O O . GLY A 1 83 ? 3.959 13.151 -2.426 1.00 83.75 83 GLY A O 1
ATOM 648 N N . THR A 1 84 ? 2.963 12.644 -4.368 1.00 83.50 84 THR A N 1
ATOM 649 C CA . THR A 1 84 ? 1.685 12.258 -3.757 1.00 83.50 84 THR A CA 1
ATOM 650 C C . THR A 1 84 ? 1.812 10.952 -2.986 1.00 83.50 84 THR A C 1
ATOM 652 O O . THR A 1 84 ? 1.529 10.925 -1.794 1.00 83.50 84 THR A O 1
ATOM 655 N N . GLY A 1 85 ? 2.257 9.876 -3.646 1.00 81.62 85 GLY A N 1
ATOM 656 C CA . GLY A 1 85 ? 2.365 8.550 -3.030 1.00 81.62 85 GLY A CA 1
ATOM 657 C C . GLY A 1 85 ? 3.292 8.547 -1.815 1.00 81.62 85 GLY A C 1
ATOM 658 O O . GLY A 1 85 ? 2.867 8.152 -0.733 1.00 81.62 85 GLY A O 1
ATOM 659 N N . GLY A 1 86 ? 4.517 9.056 -1.977 1.00 84.31 86 GLY A N 1
ATOM 660 C CA . GLY A 1 86 ? 5.489 9.163 -0.893 1.00 84.31 86 GLY A CA 1
ATOM 661 C C . GLY A 1 86 ? 5.025 10.093 0.228 1.00 84.31 86 GLY A C 1
ATOM 662 O O . GLY A 1 86 ? 4.945 9.676 1.379 1.00 84.31 86 GLY A O 1
ATOM 663 N N . GLY A 1 87 ? 4.619 11.322 -0.111 1.00 88.88 87 GLY A N 1
ATOM 664 C CA . GLY A 1 87 ? 4.212 12.328 0.876 1.00 88.88 87 GLY A CA 1
ATOM 665 C C . GLY A 1 87 ? 2.944 11.983 1.667 1.00 88.88 87 GLY A C 1
ATOM 666 O O . GLY A 1 87 ? 2.782 12.433 2.801 1.00 88.88 87 GLY A O 1
ATOM 667 N N . SER A 1 88 ? 2.047 11.168 1.102 1.00 91.75 88 SER A N 1
ATOM 668 C CA . SER A 1 88 ? 0.795 10.764 1.762 1.00 91.75 88 SER A CA 1
ATOM 669 C C . SER A 1 88 ? 0.874 9.432 2.514 1.00 91.75 88 SER A C 1
ATOM 671 O O . SER A 1 88 ? -0.059 9.118 3.255 1.00 91.75 88 SER A O 1
ATOM 673 N N . ALA A 1 89 ? 1.966 8.665 2.390 1.00 94.31 89 ALA A N 1
ATOM 674 C CA . ALA A 1 89 ? 2.070 7.304 2.922 1.00 94.31 89 ALA A CA 1
ATOM 675 C C . ALA A 1 89 ? 1.778 7.215 4.431 1.00 94.31 89 ALA A C 1
ATOM 677 O O . ALA A 1 89 ? 0.879 6.481 4.851 1.00 94.31 89 ALA A O 1
ATOM 678 N N . ALA A 1 90 ? 2.478 8.006 5.249 1.00 94.88 90 ALA A N 1
ATOM 679 C CA . ALA A 1 90 ? 2.282 8.020 6.699 1.00 94.88 90 ALA A CA 1
ATOM 680 C C . ALA A 1 90 ? 0.874 8.499 7.102 1.00 94.88 90 ALA A C 1
ATOM 682 O O . ALA A 1 90 ? 0.255 7.938 8.010 1.00 94.88 90 ALA A O 1
ATOM 683 N N . GLY A 1 91 ? 0.334 9.500 6.396 1.00 96.00 91 GLY A N 1
ATOM 684 C CA . GLY A 1 91 ? -1.016 10.016 6.636 1.00 96.00 91 GLY A CA 1
ATOM 685 C C . GLY A 1 91 ? -2.103 8.983 6.329 1.00 96.00 91 GLY A C 1
ATOM 686 O O . GLY A 1 91 ? -3.012 8.786 7.136 1.00 96.00 91 GLY A O 1
ATOM 687 N N . LEU A 1 92 ? -1.976 8.264 5.210 1.00 96.88 92 LEU A N 1
ATOM 688 C CA . LEU A 1 92 ? -2.881 7.175 4.831 1.00 96.88 92 LEU A CA 1
ATOM 689 C C . LEU A 1 92 ? -2.839 6.022 5.835 1.00 96.88 92 LEU A C 1
ATOM 691 O O . LEU A 1 92 ? -3.888 5.482 6.183 1.00 96.88 92 LEU A O 1
ATOM 695 N N . ILE A 1 93 ? -1.655 5.678 6.348 1.00 97.56 93 ILE A N 1
ATOM 696 C CA . ILE A 1 93 ? -1.509 4.675 7.411 1.00 97.56 93 ILE A CA 1
ATOM 697 C C . ILE A 1 93 ? -2.266 5.106 8.671 1.00 97.56 93 ILE A C 1
ATOM 699 O O . ILE A 1 93 ? -2.990 4.297 9.250 1.00 97.56 93 ILE A O 1
ATOM 703 N N . GLU A 1 94 ? -2.153 6.365 9.101 1.00 97.44 94 GLU A N 1
ATOM 704 C CA . GLU A 1 94 ? -2.892 6.826 10.283 1.00 97.44 94 GLU A CA 1
ATOM 705 C C . GLU A 1 94 ? -4.409 6.841 10.043 1.00 97.44 94 GLU A C 1
ATOM 707 O O . GLU A 1 94 ? -5.170 6.437 10.924 1.00 97.44 94 GLU A O 1
ATOM 712 N N . ILE A 1 95 ? -4.872 7.221 8.847 1.00 97.69 95 ILE A N 1
ATOM 713 C CA . ILE A 1 95 ? -6.296 7.132 8.479 1.00 97.69 95 ILE A CA 1
ATOM 714 C C . ILE A 1 95 ? -6.777 5.675 8.516 1.00 97.69 95 ILE A C 1
ATOM 716 O O . ILE A 1 95 ? -7.812 5.389 9.122 1.00 97.69 95 ILE A O 1
ATOM 720 N N . ALA A 1 96 ? -6.008 4.741 7.951 1.00 97.88 96 ALA A N 1
ATOM 721 C CA . ALA A 1 96 ? -6.309 3.312 7.989 1.00 97.88 96 ALA A CA 1
ATOM 722 C C . ALA A 1 96 ? -6.386 2.785 9.430 1.00 97.88 96 ALA A C 1
ATOM 724 O O . ALA A 1 96 ? -7.310 2.049 9.770 1.00 97.88 96 ALA A O 1
ATOM 725 N N . LYS A 1 97 ? -5.483 3.218 10.318 1.00 97.75 97 LYS A N 1
ATOM 726 C CA . LYS A 1 97 ? -5.532 2.866 11.746 1.00 97.75 97 LYS A CA 1
ATOM 727 C C . LYS A 1 97 ? -6.744 3.450 12.457 1.00 97.75 97 LYS A C 1
ATOM 729 O O . LYS A 1 97 ? -7.339 2.773 13.292 1.00 97.75 97 LYS A O 1
ATOM 734 N N . ARG A 1 98 ? -7.129 4.693 12.153 1.00 97.44 98 ARG A N 1
ATOM 735 C CA . ARG A 1 98 ? -8.360 5.298 12.687 1.00 97.44 98 ARG A CA 1
ATOM 736 C C . ARG A 1 98 ? -9.590 4.513 12.243 1.00 97.44 98 ARG A C 1
ATOM 738 O O . ARG A 1 98 ? -10.441 4.223 13.079 1.00 97.44 98 ARG A O 1
ATOM 745 N N . TYR A 1 99 ? -9.648 4.115 10.974 1.00 97.75 99 TYR A N 1
ATOM 746 C CA . TYR A 1 99 ? -10.697 3.237 10.462 1.00 97.75 99 TYR A CA 1
ATOM 747 C C . TYR A 1 99 ? -10.692 1.866 11.163 1.00 97.75 99 TYR A C 1
ATOM 749 O O . TYR A 1 99 ? -11.739 1.436 11.637 1.00 97.75 99 TYR A O 1
ATOM 757 N N . ALA A 1 100 ? -9.527 1.233 11.333 1.00 97.06 100 ALA A N 1
ATOM 758 C CA . ALA A 1 100 ? -9.384 -0.033 12.056 1.00 97.06 100 ALA A CA 1
ATOM 759 C C . ALA A 1 100 ? -9.928 0.056 13.494 1.00 97.06 100 ALA A C 1
ATOM 761 O O . ALA A 1 100 ? -10.713 -0.791 13.916 1.00 97.06 100 ALA A O 1
ATOM 762 N N . ARG A 1 101 ? -9.571 1.119 14.231 1.00 96.62 101 ARG A N 1
ATOM 763 C CA . ARG A 1 101 ? -10.115 1.388 15.575 1.00 96.62 101 ARG A CA 1
ATOM 764 C C . ARG A 1 101 ? -11.633 1.574 15.534 1.00 96.62 101 ARG A C 1
ATOM 766 O O . ARG A 1 101 ? -12.329 1.043 16.391 1.00 96.62 101 ARG A O 1
ATOM 773 N N . TYR A 1 102 ? -12.138 2.306 14.540 1.00 95.62 102 TYR A N 1
ATOM 774 C CA . TYR A 1 102 ? -13.565 2.587 14.381 1.00 95.62 102 TYR A CA 1
ATOM 775 C C . TYR A 1 102 ? -14.402 1.314 14.189 1.00 95.62 102 TYR A C 1
ATOM 777 O O . TYR A 1 102 ? -15.479 1.208 14.768 1.00 95.62 102 TYR A O 1
ATOM 785 N N . ILE A 1 103 ? -13.908 0.338 13.423 1.00 96.38 103 ILE A N 1
ATOM 786 C CA . ILE A 1 103 ? -14.609 -0.939 13.203 1.00 96.38 103 ILE A CA 1
ATOM 787 C C . ILE A 1 103 ? -14.351 -1.978 14.309 1.00 96.38 103 ILE A C 1
ATOM 789 O O . ILE A 1 103 ? -14.838 -3.100 14.214 1.00 96.38 103 ILE A O 1
ATOM 793 N N . GLY A 1 104 ? -13.601 -1.618 15.357 1.00 95.44 104 GLY A N 1
ATOM 794 C CA . GLY A 1 104 ? -13.362 -2.474 16.521 1.00 95.44 104 GLY A CA 1
ATOM 795 C C . GLY A 1 104 ? -12.171 -3.428 16.405 1.00 95.44 104 GLY A C 1
ATOM 796 O O . GLY A 1 104 ? -12.055 -4.345 17.218 1.00 95.44 104 GLY A O 1
ATOM 797 N N . LEU A 1 105 ? -11.259 -3.231 15.444 1.00 94.69 105 LEU A N 1
ATOM 798 C CA . LEU A 1 105 ? -10.046 -4.046 15.368 1.00 94.69 105 LEU A CA 1
ATOM 799 C C . LEU A 1 105 ? -9.119 -3.763 16.552 1.00 94.69 105 LEU A C 1
ATOM 801 O O . LEU A 1 105 ? -8.690 -2.631 16.798 1.00 94.69 105 LEU A O 1
ATOM 805 N N . THR A 1 106 ? 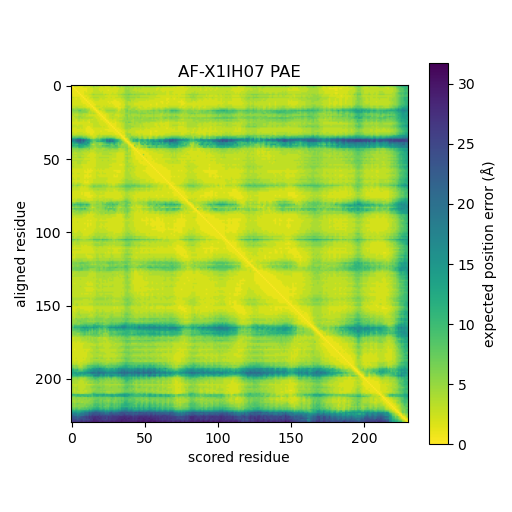-8.758 -4.828 17.265 1.00 91.75 106 THR A N 1
ATOM 806 C CA . THR A 1 106 ? -7.753 -4.761 18.326 1.00 91.75 106 THR A CA 1
ATOM 807 C C . THR A 1 106 ? -6.355 -4.662 17.711 1.00 91.75 106 THR A C 1
ATOM 809 O O . THR A 1 106 ? -6.074 -5.268 16.680 1.00 91.75 106 THR A O 1
ATOM 812 N N . LYS A 1 107 ? -5.465 -3.883 18.341 1.00 93.25 107 LYS A N 1
ATOM 813 C CA . LYS A 1 107 ? -4.073 -3.673 17.889 1.00 93.25 107 LYS A CA 1
ATOM 814 C C . LYS A 1 107 ? -3.983 -3.189 16.422 1.00 93.25 107 LYS A C 1
ATOM 816 O O . LYS A 1 107 ? -3.389 -3.873 15.594 1.00 93.25 107 LYS A O 1
ATOM 821 N N . PRO A 1 108 ? -4.494 -1.986 16.090 1.00 94.44 108 PRO A N 1
ATOM 822 C CA . PRO A 1 108 ? -4.490 -1.457 14.718 1.00 94.44 108 PRO A CA 1
ATOM 823 C C . PRO A 1 108 ? -3.089 -1.398 14.090 1.00 94.44 108 PRO A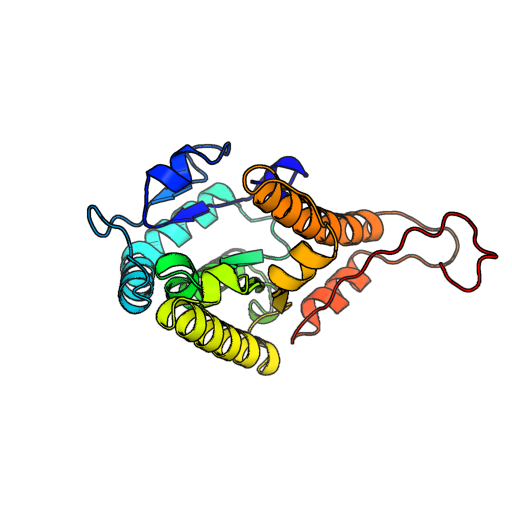 C 1
ATOM 825 O O . PRO A 1 108 ? -2.955 -1.579 12.889 1.00 94.44 108 PRO A O 1
ATOM 828 N N . ASP A 1 109 ? -2.041 -1.222 14.900 1.00 95.06 109 ASP A N 1
ATOM 829 C CA . ASP A 1 109 ? -0.643 -1.254 14.449 1.00 95.06 109 ASP A CA 1
ATOM 830 C C . ASP A 1 109 ? -0.230 -2.610 13.830 1.00 95.06 109 ASP A C 1
ATOM 832 O O . ASP A 1 109 ? 0.682 -2.656 13.012 1.00 95.06 109 ASP A O 1
ATOM 836 N N . LYS A 1 110 ? -0.914 -3.708 14.185 1.00 94.62 110 LYS A N 1
ATOM 837 C CA . LYS A 1 110 ? -0.721 -5.044 13.597 1.00 94.62 110 LYS A CA 1
ATOM 838 C C . LYS A 1 110 ? -1.686 -5.359 12.455 1.00 94.62 110 LYS A C 1
ATOM 840 O O . LYS A 1 110 ? -1.446 -6.293 11.705 1.00 94.62 110 LYS A O 1
ATOM 845 N N . LYS A 1 111 ? -2.783 -4.609 12.341 1.00 95.12 111 LYS A N 1
ATOM 846 C CA . LYS A 1 111 ? -3.844 -4.823 11.342 1.00 95.12 111 LYS A CA 1
ATOM 847 C C . LYS A 1 111 ? -3.726 -3.900 10.130 1.00 95.12 111 LYS A C 1
ATOM 849 O O . LYS A 1 111 ? -4.554 -3.972 9.225 1.00 95.12 111 LYS A O 1
ATOM 854 N N . VAL A 1 112 ? -2.748 -2.999 10.149 1.00 97.44 112 VAL A N 1
ATOM 855 C CA . VAL A 1 112 ? -2.467 -2.058 9.070 1.00 97.44 112 VAL A CA 1
ATOM 856 C C . VAL A 1 112 ? -1.043 -2.290 8.592 1.00 97.44 112 VAL A C 1
ATOM 858 O O . VAL A 1 112 ? -0.080 -1.960 9.290 1.00 97.44 112 VAL A O 1
ATOM 861 N N . GLY A 1 113 ? -0.930 -2.839 7.391 1.00 97.00 113 GLY A N 1
ATOM 862 C CA . GLY A 1 113 ? 0.318 -3.033 6.676 1.00 97.00 113 GLY A CA 1
ATOM 863 C C . GLY A 1 113 ? 0.512 -2.010 5.564 1.00 97.00 113 GLY A C 1
ATOM 864 O O . GLY A 1 113 ? -0.388 -1.239 5.215 1.00 97.00 113 GLY A O 1
ATOM 865 N N . ALA A 1 114 ? 1.701 -2.026 4.974 1.00 96.94 114 ALA A N 1
ATOM 866 C CA . ALA A 1 114 ? 2.033 -1.209 3.819 1.00 96.94 114 ALA A CA 1
ATOM 867 C C . ALA A 1 114 ? 2.691 -2.056 2.729 1.00 96.94 114 ALA A C 1
ATOM 869 O O . ALA A 1 114 ? 3.515 -2.923 3.007 1.00 96.94 114 ALA A O 1
ATOM 870 N N . ILE A 1 115 ? 2.335 -1.776 1.480 1.00 95.56 115 ILE A N 1
ATOM 871 C CA . ILE A 1 115 ? 3.022 -2.270 0.292 1.00 95.56 115 ILE A CA 1
ATOM 872 C C . ILE A 1 115 ? 3.645 -1.053 -0.377 1.00 95.56 115 ILE A C 1
ATOM 874 O O . ILE A 1 115 ? 2.926 -0.157 -0.817 1.00 95.56 115 ILE A O 1
ATOM 878 N N . MET A 1 116 ? 4.969 -1.008 -0.454 1.00 94.25 116 MET A N 1
ATOM 879 C CA . MET A 1 116 ? 5.674 0.088 -1.105 1.00 94.25 116 MET A CA 1
ATOM 880 C C . MET A 1 116 ? 6.491 -0.399 -2.294 1.00 94.25 116 MET A C 1
ATOM 882 O O . MET A 1 116 ? 7.106 -1.462 -2.234 1.00 94.25 116 MET A O 1
ATOM 886 N N . THR A 1 117 ? 6.532 0.392 -3.363 1.00 92.81 117 THR A N 1
ATOM 887 C CA . THR A 1 117 ? 7.404 0.127 -4.516 1.00 92.81 117 THR A CA 1
ATOM 888 C C . THR A 1 117 ? 8.579 1.098 -4.543 1.00 92.81 117 THR A C 1
ATOM 890 O O . THR A 1 117 ? 8.381 2.317 -4.475 1.00 92.81 117 THR A O 1
ATOM 893 N N . LEU A 1 118 ? 9.787 0.565 -4.703 1.00 93.06 118 LEU A N 1
ATOM 894 C CA . LEU A 1 118 ? 10.996 1.314 -5.022 1.00 93.06 118 LEU A CA 1
ATOM 895 C C . LEU A 1 118 ? 11.076 1.555 -6.538 1.00 93.06 118 LEU A C 1
ATOM 897 O O . LEU A 1 118 ? 10.701 0.668 -7.308 1.00 93.06 118 LEU A O 1
ATOM 901 N N . PRO A 1 119 ? 11.544 2.736 -6.976 1.00 90.81 119 PRO A N 1
ATOM 902 C CA . PRO A 1 119 ? 11.660 3.077 -8.392 1.00 90.81 119 PRO A CA 1
ATOM 903 C C . PRO A 1 119 ? 12.676 2.189 -9.125 1.00 90.81 119 PRO A C 1
ATOM 905 O O . PRO A 1 119 ? 13.588 1.629 -8.518 1.00 90.81 119 PRO A O 1
ATOM 908 N N . THR A 1 120 ? 12.543 2.100 -10.448 1.00 89.88 120 THR A N 1
ATOM 909 C CA . THR A 1 120 ? 13.581 1.523 -11.326 1.00 89.88 120 THR A CA 1
ATOM 910 C C . THR A 1 120 ? 14.830 2.410 -11.374 1.00 89.88 120 THR A C 1
ATOM 912 O O . THR A 1 120 ? 14.775 3.591 -11.020 1.00 89.88 120 THR A O 1
ATOM 915 N N . VAL A 1 121 ? 15.953 1.894 -11.890 1.00 88.00 121 VAL A N 1
ATOM 916 C CA . VAL A 1 121 ? 17.178 2.704 -12.078 1.00 88.00 121 VAL A CA 1
ATOM 917 C C . VAL A 1 121 ? 16.926 3.903 -13.007 1.00 88.00 121 VAL A C 1
ATOM 919 O O . VAL A 1 121 ? 17.446 4.998 -12.782 1.00 88.00 121 VAL A O 1
ATOM 922 N N . GLY A 1 122 ? 16.075 3.728 -14.023 1.00 84.81 122 GLY A N 1
ATOM 923 C CA . GLY A 1 122 ? 15.686 4.807 -14.935 1.00 84.81 122 GLY A CA 1
ATOM 924 C C . GLY A 1 122 ? 14.911 5.927 -14.235 1.00 84.81 122 GLY A C 1
ATOM 925 O O . GLY A 1 122 ? 15.207 7.102 -14.427 1.00 84.81 122 GLY A O 1
ATOM 926 N N . GLU A 1 123 ? 13.958 5.585 -13.368 1.00 83.94 123 GLU A N 1
ATOM 927 C CA . GLU A 1 123 ? 13.200 6.574 -12.588 1.00 83.94 123 GLU A CA 1
ATOM 928 C C . GLU A 1 123 ? 14.062 7.246 -11.510 1.00 83.94 123 GLU A C 1
ATOM 930 O O . GLU A 1 123 ? 13.997 8.465 -11.327 1.00 83.94 123 GLU A O 1
ATOM 935 N N . ALA A 1 124 ? 14.913 6.462 -10.842 1.00 88.12 124 ALA A N 1
ATOM 936 C CA . ALA A 1 124 ? 15.859 6.928 -9.831 1.00 88.12 124 ALA A CA 1
ATOM 937 C C . ALA A 1 124 ? 17.004 7.778 -10.412 1.00 88.12 124 ALA A C 1
ATOM 939 O O . ALA A 1 124 ? 17.747 8.397 -9.655 1.00 88.12 124 ALA A O 1
ATOM 940 N N . SER A 1 125 ? 17.121 7.881 -11.742 1.00 87.88 125 SER A N 1
ATOM 941 C CA . SER A 1 125 ? 18.052 8.817 -12.389 1.00 87.88 125 SER A CA 1
ATOM 942 C C . SER A 1 125 ? 17.718 10.281 -12.071 1.00 87.88 125 SER A C 1
ATOM 944 O O . SER A 1 125 ? 18.579 11.150 -12.172 1.00 87.88 125 SER A O 1
ATOM 946 N N . SER A 1 126 ? 16.478 10.574 -11.661 1.00 90.06 126 SER A N 1
ATOM 947 C CA . SER A 1 126 ? 16.115 11.858 -11.063 1.00 90.06 126 SER A CA 1
ATOM 948 C C . SER A 1 126 ? 16.499 11.860 -9.575 1.00 90.06 126 SER A C 1
ATOM 950 O O . SER A 1 126 ? 15.878 11.120 -8.809 1.00 90.06 126 SER A O 1
ATOM 952 N N . PRO A 1 127 ? 17.434 12.723 -9.122 1.00 89.81 127 PRO A N 1
ATOM 953 C CA . PRO A 1 127 ? 17.868 12.747 -7.722 1.00 89.81 127 PRO A CA 1
ATOM 954 C C . PRO A 1 127 ? 16.716 12.962 -6.737 1.00 89.81 127 PRO A C 1
ATOM 956 O O . PRO A 1 127 ? 16.694 12.362 -5.670 1.00 89.81 127 PRO A O 1
ATOM 959 N N . LEU A 1 128 ? 15.713 13.756 -7.129 1.00 91.06 128 LEU A N 1
ATOM 960 C CA . LEU A 1 128 ? 14.508 13.982 -6.332 1.00 91.06 128 LEU A CA 1
ATOM 961 C C . LEU A 1 128 ? 13.689 12.696 -6.133 1.00 91.06 128 LEU A C 1
ATOM 963 O O . LEU A 1 128 ? 13.218 12.433 -5.035 1.00 91.06 128 LEU A O 1
ATOM 967 N N . VAL A 1 129 ? 13.536 11.873 -7.176 1.00 91.19 129 VAL A N 1
ATOM 968 C CA . VAL A 1 129 ? 12.806 10.594 -7.085 1.00 91.19 129 VAL A CA 1
ATOM 969 C C . VAL A 1 129 ? 13.559 9.609 -6.194 1.00 91.19 129 VAL A C 1
ATOM 971 O O . VAL A 1 129 ? 12.937 8.927 -5.383 1.00 91.19 129 VAL A O 1
ATOM 974 N N . ALA A 1 130 ? 14.887 9.551 -6.326 1.00 91.88 130 ALA A N 1
ATOM 975 C CA . ALA A 1 130 ? 15.731 8.702 -5.492 1.00 91.88 130 ALA A CA 1
ATOM 976 C C . ALA A 1 130 ? 15.679 9.123 -4.014 1.00 91.88 130 ALA A C 1
ATOM 978 O O . ALA A 1 130 ? 15.496 8.269 -3.149 1.00 91.88 130 ALA A O 1
ATOM 979 N N . GLN A 1 131 ? 15.768 10.429 -3.739 1.00 93.69 131 GLN A N 1
ATOM 980 C CA . GLN A 1 131 ? 15.673 10.980 -2.387 1.00 93.69 131 GLN A CA 1
ATOM 981 C C . GLN A 1 131 ? 14.303 10.692 -1.762 1.00 93.69 131 GLN A C 1
ATOM 983 O O . GLN A 1 131 ? 14.242 10.123 -0.677 1.00 93.69 131 GLN A O 1
ATOM 988 N N . ASN A 1 132 ? 13.211 10.978 -2.480 1.00 93.62 132 ASN A N 1
ATOM 989 C CA . ASN A 1 132 ? 11.856 10.675 -2.015 1.00 93.62 132 ASN A CA 1
ATOM 990 C C . ASN A 1 132 ? 11.695 9.183 -1.689 1.00 93.62 132 ASN A C 1
ATOM 992 O O . ASN A 1 132 ? 11.189 8.819 -0.629 1.00 93.62 132 ASN A O 1
ATOM 996 N N . ALA A 1 133 ? 12.163 8.308 -2.586 1.00 94.50 133 ALA A N 1
ATOM 997 C CA . ALA A 1 133 ? 12.069 6.871 -2.380 1.00 94.50 133 ALA A CA 1
ATOM 998 C C . ALA A 1 133 ? 12.861 6.405 -1.152 1.00 94.50 133 ALA A C 1
ATOM 1000 O O . ALA A 1 133 ? 12.371 5.556 -0.407 1.00 94.50 133 ALA A O 1
ATOM 1001 N N . TYR A 1 134 ? 14.054 6.966 -0.934 1.00 95.00 134 TYR A N 1
ATOM 1002 C CA . TYR A 1 134 ? 14.876 6.694 0.241 1.00 95.00 134 TYR A CA 1
ATOM 1003 C C . TYR A 1 134 ? 14.188 7.148 1.532 1.00 95.00 134 TYR A C 1
ATOM 1005 O O . TYR A 1 134 ? 14.048 6.347 2.455 1.00 95.00 134 TYR A O 1
ATOM 1013 N N . ASP A 1 135 ? 13.692 8.385 1.578 1.00 95.12 135 ASP A N 1
ATOM 1014 C CA . ASP A 1 135 ? 13.061 8.954 2.772 1.00 95.12 135 ASP A CA 1
ATOM 1015 C C . ASP A 1 135 ? 11.815 8.161 3.182 1.00 95.12 135 ASP A C 1
ATOM 1017 O O . ASP A 1 135 ? 11.676 7.769 4.343 1.00 95.12 135 ASP A O 1
ATOM 1021 N N . VAL A 1 136 ? 10.957 7.828 2.214 1.00 95.50 136 VAL A N 1
ATOM 1022 C CA . VAL A 1 136 ? 9.757 7.008 2.439 1.00 95.50 136 VAL A CA 1
ATOM 1023 C C . VAL A 1 136 ? 10.133 5.588 2.865 1.00 95.50 136 VAL A C 1
ATOM 1025 O O . VAL A 1 136 ? 9.519 5.034 3.778 1.00 95.50 136 VAL A O 1
ATOM 1028 N N . ALA A 1 137 ? 11.152 4.982 2.245 1.00 95.50 137 ALA A N 1
ATOM 1029 C CA . ALA A 1 137 ? 11.621 3.654 2.633 1.00 95.50 137 ALA A CA 1
ATOM 1030 C C . ALA A 1 137 ? 12.160 3.644 4.067 1.00 95.50 137 ALA 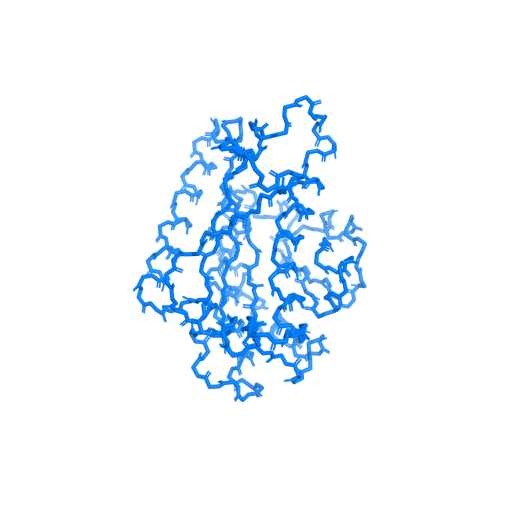A C 1
ATOM 1032 O O . ALA A 1 137 ? 11.841 2.731 4.833 1.00 95.50 137 ALA A O 1
ATOM 1033 N N . CYS A 1 138 ? 12.935 4.660 4.454 1.00 95.50 138 CYS A N 1
ATOM 1034 C CA . CYS A 1 138 ? 13.430 4.827 5.814 1.00 95.50 138 CYS A CA 1
ATOM 1035 C C . CYS A 1 138 ? 12.285 5.020 6.810 1.00 95.50 138 CYS A C 1
ATOM 1037 O O . CYS A 1 138 ? 12.255 4.331 7.831 1.00 95.50 138 CYS A O 1
ATOM 1039 N N . GLU A 1 139 ? 11.332 5.904 6.515 1.00 95.75 139 GLU A N 1
ATOM 1040 C CA . GLU A 1 139 ? 10.176 6.166 7.374 1.00 95.75 139 GLU A CA 1
ATOM 1041 C C . GLU A 1 139 ? 9.348 4.893 7.599 1.00 95.75 139 GLU A C 1
ATOM 1043 O O . GLU A 1 139 ? 9.154 4.471 8.743 1.00 95.75 139 GLU A O 1
ATOM 1048 N N . LEU A 1 140 ? 8.926 4.221 6.523 1.00 96.12 140 LEU A N 1
ATOM 1049 C CA . LEU A 1 140 ? 8.109 3.010 6.624 1.00 96.12 140 LEU A CA 1
ATOM 1050 C C . LEU A 1 140 ? 8.870 1.858 7.287 1.00 96.12 140 LEU A C 1
ATOM 1052 O O . LEU A 1 140 ? 8.298 1.149 8.116 1.00 96.12 140 LEU A O 1
ATOM 1056 N N . SER A 1 141 ? 10.166 1.699 7.003 1.00 95.50 141 SER A N 1
ATOM 1057 C CA . SER A 1 141 ? 10.999 0.681 7.660 1.00 95.50 141 SER A CA 1
ATOM 1058 C C . SER A 1 141 ? 11.129 0.932 9.161 1.00 95.50 141 SER A C 1
ATOM 1060 O O . SER A 1 141 ? 11.055 -0.010 9.951 1.00 95.50 141 SER A O 1
ATOM 1062 N N . GLN A 1 142 ? 11.273 2.193 9.583 1.00 95.38 142 GLN A N 1
ATOM 1063 C CA . GLN A 1 142 ? 11.284 2.557 11.001 1.00 95.38 142 GLN A CA 1
ATOM 1064 C C . GLN A 1 142 ? 9.922 2.336 11.664 1.00 95.38 142 GLN A C 1
ATOM 1066 O O . GLN A 1 142 ? 9.863 1.903 12.815 1.00 95.38 142 GLN A O 1
ATOM 1071 N N . MET A 1 143 ? 8.818 2.620 10.969 1.00 95.56 143 MET A N 1
ATOM 1072 C CA . MET A 1 143 ? 7.479 2.305 11.472 1.00 95.56 143 MET A CA 1
ATOM 1073 C C . MET A 1 143 ? 7.312 0.793 11.657 1.00 95.56 143 MET A C 1
ATOM 1075 O O . MET A 1 143 ? 6.831 0.355 12.703 1.00 95.56 143 MET A O 1
ATOM 1079 N N . ALA A 1 144 ? 7.747 -0.005 10.683 1.00 95.38 144 ALA A N 1
ATOM 1080 C CA . ALA A 1 144 ? 7.649 -1.459 10.727 1.00 95.38 144 ALA A CA 1
ATOM 1081 C C . ALA A 1 144 ? 8.516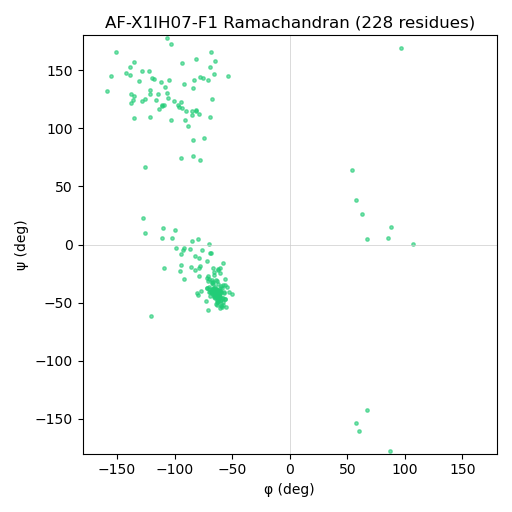 -2.067 11.842 1.00 95.38 144 ALA A C 1
ATOM 1083 O O . ALA A 1 144 ? 8.033 -2.915 12.593 1.00 95.38 144 ALA A O 1
ATOM 1084 N N . SER A 1 145 ? 9.759 -1.600 12.012 1.00 94.06 145 SER A N 1
ATOM 1085 C CA . SER A 1 145 ? 10.668 -2.084 13.065 1.00 94.06 145 SER A CA 1
ATOM 1086 C C . SER A 1 145 ? 10.201 -1.711 14.474 1.00 94.06 145 SER A C 1
ATOM 1088 O O . SER A 1 145 ? 10.393 -2.475 15.416 1.00 94.06 145 SER A O 1
ATOM 1090 N N . LYS A 1 146 ? 9.511 -0.573 14.623 1.00 94.69 146 LYS A N 1
ATOM 1091 C CA . LYS A 1 146 ? 8.850 -0.160 15.873 1.00 94.69 146 LYS A CA 1
ATOM 1092 C C . LYS A 1 146 ? 7.495 -0.846 16.097 1.00 94.69 146 LYS A C 1
ATOM 1094 O O . LYS A 1 146 ? 6.781 -0.476 17.030 1.00 94.69 146 LYS A O 1
ATOM 1099 N N . GLY A 1 147 ? 7.104 -1.790 15.235 1.00 93.75 147 GLY A N 1
ATOM 1100 C CA . GLY A 1 147 ? 5.825 -2.496 15.316 1.00 93.75 147 GLY A CA 1
ATOM 1101 C C . GLY A 1 147 ? 4.611 -1.581 15.153 1.00 93.75 147 GLY A C 1
ATOM 1102 O O . GLY A 1 147 ? 3.555 -1.876 15.701 1.00 93.75 147 GLY A O 1
ATOM 1103 N N . LYS A 1 148 ? 4.768 -0.446 14.456 1.00 95.31 148 LYS A N 1
ATOM 1104 C CA . LYS A 1 148 ? 3.689 0.507 14.165 1.00 95.31 148 LYS A CA 1
ATOM 1105 C C . LYS A 1 148 ? 2.903 0.134 12.917 1.00 95.31 148 LYS A C 1
ATOM 1107 O O . LYS A 1 148 ? 1.801 0.641 12.764 1.00 95.31 148 LYS A O 1
ATOM 1112 N N . ILE A 1 149 ? 3.448 -0.689 12.036 1.00 96.44 149 ILE A N 1
ATOM 1113 C CA . ILE A 1 149 ? 2.736 -1.275 10.900 1.00 96.44 149 ILE A CA 1
ATOM 1114 C C . ILE A 1 149 ? 3.156 -2.731 10.761 1.00 96.44 149 ILE A C 1
ATOM 1116 O O . ILE A 1 149 ? 4.276 -3.089 11.137 1.00 96.44 149 ILE A O 1
ATOM 1120 N N . SER A 1 150 ? 2.274 -3.554 10.208 1.00 95.69 150 SER A N 1
ATOM 1121 C CA . SER A 1 150 ? 2.569 -4.948 9.904 1.00 95.69 150 SER A CA 1
ATOM 1122 C C . SER A 1 150 ? 1.603 -5.475 8.846 1.00 95.69 150 SER A C 1
ATOM 1124 O O . SER A 1 150 ? 0.408 -5.275 9.034 1.00 95.69 150 SER A O 1
ATOM 1126 N N . PRO A 1 151 ? 2.077 -6.154 7.787 1.00 95.56 151 PRO A N 1
ATOM 1127 C CA . PRO A 1 151 ? 3.477 -6.256 7.376 1.00 95.56 151 PRO A CA 1
ATOM 1128 C C . PRO A 1 151 ? 3.912 -5.014 6.578 1.00 95.56 151 PRO A C 1
ATOM 1130 O O . PRO A 1 151 ? 3.080 -4.315 5.997 1.00 95.56 151 PRO A O 1
ATOM 1133 N N . LEU A 1 152 ? 5.219 -4.755 6.493 1.00 96.25 152 LEU A N 1
ATOM 1134 C CA . LEU A 1 152 ? 5.780 -3.904 5.439 1.00 96.25 152 LEU A CA 1
ATOM 1135 C C . LEU A 1 152 ? 6.295 -4.787 4.301 1.00 96.25 152 LEU A C 1
ATOM 1137 O O . LEU A 1 152 ? 7.212 -5.572 4.502 1.00 96.25 152 LEU A O 1
ATOM 1141 N N . ILE A 1 153 ? 5.741 -4.649 3.104 1.00 94.88 153 ILE A N 1
ATOM 1142 C CA . ILE A 1 153 ? 6.198 -5.357 1.905 1.00 94.88 153 ILE A CA 1
ATOM 1143 C C . ILE A 1 153 ? 6.871 -4.339 0.989 1.00 94.88 153 ILE A C 1
ATOM 1145 O O . ILE A 1 153 ? 6.237 -3.377 0.554 1.00 94.88 153 ILE A O 1
ATOM 1149 N N . ILE A 1 154 ? 8.151 -4.557 0.688 1.00 93.88 154 ILE A N 1
ATOM 1150 C CA . ILE A 1 154 ? 8.930 -3.698 -0.210 1.00 93.88 154 ILE A CA 1
ATOM 1151 C C . ILE A 1 154 ? 9.117 -4.411 -1.544 1.00 93.88 154 ILE A C 1
ATOM 1153 O O . ILE A 1 154 ? 9.607 -5.538 -1.606 1.00 93.88 154 ILE A O 1
ATOM 1157 N N . ILE A 1 155 ? 8.739 -3.729 -2.617 1.00 91.94 155 ILE A N 1
ATOM 1158 C CA . ILE A 1 155 ? 8.842 -4.219 -3.985 1.00 91.94 155 ILE A CA 1
ATOM 1159 C C . ILE A 1 155 ? 9.904 -3.410 -4.707 1.00 91.94 155 ILE A C 1
ATOM 1161 O O . ILE A 1 155 ? 9.776 -2.201 -4.859 1.00 91.94 155 ILE A O 1
ATOM 1165 N N . ASP A 1 156 ? 10.942 -4.086 -5.175 1.00 90.44 156 ASP A N 1
ATOM 1166 C CA . ASP A 1 156 ? 11.969 -3.484 -6.014 1.00 90.44 156 ASP A CA 1
ATOM 1167 C C . ASP A 1 156 ? 11.578 -3.638 -7.491 1.00 90.44 156 ASP A C 1
ATOM 1169 O O . ASP A 1 156 ? 11.632 -4.740 -8.050 1.00 90.44 156 ASP A O 1
ATOM 1173 N N . ASN A 1 157 ? 11.168 -2.533 -8.125 1.00 88.25 157 ASN A N 1
ATOM 1174 C CA . ASN A 1 157 ? 10.771 -2.541 -9.532 1.00 88.25 157 ASN A CA 1
ATOM 1175 C C . ASN A 1 157 ? 11.934 -2.932 -10.457 1.00 88.25 157 ASN A C 1
ATOM 1177 O O . ASN A 1 157 ? 11.698 -3.575 -11.480 1.00 88.25 157 ASN A O 1
ATOM 1181 N N . GLU A 1 158 ? 13.182 -2.612 -10.100 1.00 88.75 158 GLU A N 1
ATOM 1182 C CA . GLU A 1 158 ? 14.365 -3.013 -10.867 1.00 88.75 158 GLU A CA 1
ATOM 1183 C C . GLU A 1 158 ? 14.581 -4.529 -10.788 1.00 88.75 158 GLU A C 1
ATOM 1185 O O . GLU A 1 158 ? 14.881 -5.184 -11.790 1.00 88.75 158 GLU A O 1
ATOM 1190 N N . LYS A 1 159 ? 14.369 -5.123 -9.608 1.00 86.69 159 LYS A N 1
ATOM 1191 C CA . LYS A 1 159 ? 14.417 -6.582 -9.449 1.00 86.69 159 LYS A CA 1
ATOM 1192 C C . LYS A 1 159 ? 13.342 -7.268 -10.288 1.00 86.69 159 LYS A C 1
ATOM 1194 O O . LYS A 1 159 ? 13.640 -8.267 -10.941 1.00 86.69 159 LYS A O 1
ATOM 1199 N N . ILE A 1 160 ? 12.117 -6.738 -10.314 1.00 82.50 160 ILE A N 1
ATOM 1200 C CA . ILE A 1 160 ? 11.052 -7.311 -11.150 1.00 82.50 160 ILE A CA 1
ATOM 1201 C C . ILE A 1 160 ? 11.376 -7.151 -12.641 1.00 82.50 160 ILE A C 1
ATOM 1203 O O . ILE A 1 160 ? 11.169 -8.090 -13.407 1.00 82.50 160 ILE A O 1
ATOM 1207 N N . ASN A 1 161 ? 11.962 -6.023 -13.048 1.00 81.88 161 ASN A N 1
ATOM 1208 C CA . ASN A 1 161 ? 12.433 -5.821 -14.420 1.00 81.88 161 ASN A CA 1
ATOM 1209 C C . ASN A 1 161 ? 13.433 -6.889 -14.868 1.00 81.88 161 ASN A C 1
ATOM 1211 O O . ASN A 1 161 ? 13.328 -7.424 -15.969 1.00 81.88 161 ASN A O 1
ATOM 1215 N N . LYS A 1 162 ? 14.351 -7.272 -13.980 1.00 85.75 162 LYS A N 1
ATOM 1216 C CA . LYS A 1 162 ? 15.321 -8.342 -14.246 1.00 85.75 162 LYS A CA 1
ATOM 1217 C C . LYS A 1 162 ? 14.692 -9.736 -14.284 1.00 85.75 162 LYS A C 1
ATOM 1219 O O . LYS A 1 162 ? 15.188 -10.587 -15.014 1.00 85.75 162 LYS A O 1
ATOM 1224 N N . LEU A 1 163 ? 13.623 -9.978 -13.519 1.00 81.00 163 LEU A N 1
ATOM 1225 C CA . LEU A 1 163 ? 12.896 -11.256 -13.528 1.00 81.00 163 LEU A CA 1
ATOM 1226 C C . LEU A 1 163 ? 12.074 -11.461 -14.807 1.00 81.00 163 LEU A C 1
ATOM 1228 O O . LEU A 1 163 ? 11.878 -12.600 -15.223 1.00 81.00 163 LEU A O 1
ATOM 1232 N N . TYR A 1 164 ? 11.621 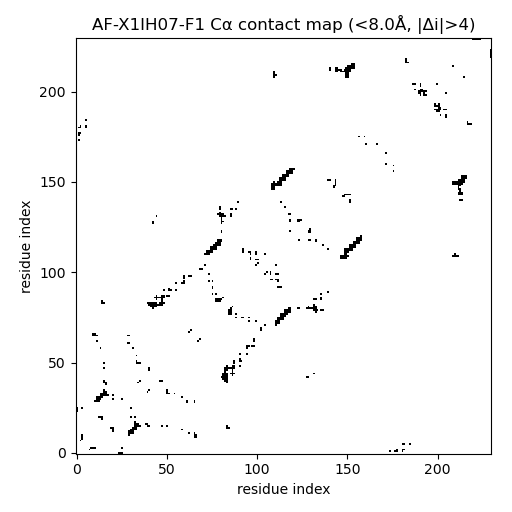-10.376 -15.438 1.00 79.00 164 TYR A N 1
ATOM 1233 C CA . TYR A 1 164 ? 10.805 -10.419 -16.653 1.00 79.00 164 TYR A CA 1
ATOM 1234 C C . TYR A 1 164 ? 11.428 -9.582 -17.785 1.00 79.00 164 TYR A C 1
ATOM 1236 O O . TYR A 1 164 ? 10.858 -8.561 -18.190 1.00 79.00 164 TYR A O 1
ATOM 1244 N N . PRO A 1 165 ? 12.595 -9.998 -18.313 1.00 76.44 165 PRO A N 1
ATOM 1245 C CA . PRO A 1 165 ? 13.285 -9.258 -19.361 1.00 76.44 165 PRO A CA 1
ATOM 1246 C C . PRO A 1 165 ? 12.470 -9.238 -20.664 1.00 76.44 165 PRO A C 1
ATOM 1248 O O . PRO A 1 165 ? 11.786 -10.202 -21.007 1.00 76.44 165 PRO A O 1
ATOM 1251 N N . GLY A 1 166 ? 12.563 -8.139 -21.418 1.00 75.12 166 GLY A N 1
ATOM 1252 C CA . GLY A 1 166 ? 11.944 -8.011 -22.745 1.00 75.12 166 GLY A CA 1
ATOM 1253 C C . GLY A 1 166 ? 10.479 -7.557 -22.759 1.00 75.12 166 GLY A C 1
ATOM 1254 O O . GLY A 1 166 ? 9.875 -7.502 -23.829 1.00 75.12 166 GLY A O 1
ATOM 1255 N N . MET A 1 167 ? 9.893 -7.197 -21.611 1.00 77.44 167 MET A N 1
ATOM 1256 C CA . MET A 1 167 ? 8.566 -6.575 -21.585 1.00 77.44 167 MET A CA 1
ATOM 1257 C C . MET A 1 167 ? 8.591 -5.143 -22.131 1.00 77.44 167 MET A C 1
ATOM 1259 O O . MET A 1 167 ? 9.483 -4.352 -21.839 1.00 77.44 167 MET A O 1
ATOM 1263 N N . THR A 1 168 ? 7.544 -4.774 -22.872 1.00 78.56 168 THR A N 1
ATOM 1264 C CA . THR A 1 168 ? 7.309 -3.370 -23.238 1.00 78.56 168 THR A CA 1
ATOM 1265 C C . THR A 1 168 ? 6.918 -2.552 -22.004 1.00 78.56 168 THR A C 1
ATOM 1267 O O . THR A 1 168 ? 6.278 -3.079 -21.091 1.00 78.56 168 THR A O 1
ATOM 1270 N N . VAL A 1 169 ? 7.198 -1.243 -22.003 1.00 73.94 169 VAL A N 1
ATOM 1271 C CA . VAL A 1 169 ? 6.793 -0.325 -20.914 1.00 73.94 169 VAL A CA 1
ATOM 1272 C C . VAL A 1 169 ? 5.283 -0.393 -20.641 1.00 73.94 169 VAL A C 1
ATOM 1274 O O . VAL A 1 169 ? 4.853 -0.359 -19.491 1.00 73.94 169 VAL A O 1
ATOM 1277 N N . LYS A 1 170 ? 4.465 -0.563 -21.689 1.00 76.94 170 LYS A N 1
ATOM 1278 C CA . LYS A 1 170 ? 3.003 -0.674 -21.574 1.00 76.94 170 LYS A CA 1
ATOM 1279 C C . LYS A 1 170 ? 2.565 -1.922 -20.800 1.00 76.94 170 LYS A C 1
ATOM 1281 O O . LYS A 1 170 ? 1.622 -1.853 -20.018 1.00 76.94 170 LYS A O 1
ATOM 1286 N N . SER A 1 171 ? 3.229 -3.057 -21.018 1.00 80.38 171 SER A N 1
ATOM 1287 C CA . SER A 1 171 ? 2.944 -4.314 -20.309 1.00 80.38 171 SER A CA 1
ATOM 1288 C C . SER A 1 171 ? 3.613 -4.393 -18.937 1.00 80.38 171 SER A C 1
ATOM 1290 O O . SER A 1 171 ? 3.155 -5.139 -18.080 1.00 80.38 171 SER A O 1
ATOM 1292 N N . PHE A 1 172 ? 4.674 -3.619 -18.717 1.00 81.31 172 PHE A N 1
ATOM 1293 C CA . PHE A 1 172 ? 5.523 -3.707 -17.535 1.00 81.31 172 PHE A CA 1
ATOM 1294 C C . PHE A 1 172 ? 4.769 -3.442 -16.223 1.00 81.31 172 PHE A C 1
ATOM 1296 O O . PHE A 1 172 ? 4.750 -4.294 -15.334 1.00 81.31 172 PHE A O 1
ATOM 1303 N N . TRP A 1 173 ? 4.087 -2.297 -16.123 1.00 83.50 173 TRP A N 1
ATOM 1304 C CA . TRP A 1 173 ? 3.381 -1.900 -14.900 1.00 83.50 173 TRP A CA 1
ATOM 1305 C C . TRP A 1 173 ? 2.197 -2.811 -14.548 1.00 83.50 173 TRP A C 1
ATOM 1307 O O . TRP A 1 173 ? 2.102 -3.229 -13.391 1.00 83.50 173 TRP A O 1
ATOM 1317 N N . PRO A 1 174 ? 1.318 -3.193 -15.500 1.00 86.38 174 PRO A N 1
ATOM 1318 C CA . PRO A 1 174 ? 0.299 -4.204 -15.232 1.00 86.38 174 PRO A CA 1
ATOM 1319 C C . PRO A 1 174 ? 0.890 -5.537 -14.761 1.00 86.38 174 PRO A C 1
ATOM 1321 O O . PRO A 1 174 ? 0.371 -6.121 -13.812 1.00 86.38 174 PRO A O 1
ATOM 1324 N N . SER A 1 175 ? 1.989 -6.001 -15.366 1.00 83.25 175 SER A N 1
ATOM 1325 C CA . SER A 1 175 ? 2.646 -7.254 -14.977 1.00 83.25 175 SER A CA 1
ATOM 1326 C C . SER A 1 175 ? 3.216 -7.208 -13.561 1.00 83.25 175 SER A C 1
ATOM 1328 O O . SER A 1 175 ? 3.014 -8.160 -12.806 1.00 83.25 175 SER A O 1
ATOM 1330 N N . ILE A 1 176 ? 3.867 -6.108 -13.159 1.00 83.88 176 ILE A N 1
ATOM 1331 C CA . ILE A 1 176 ? 4.332 -5.918 -11.774 1.00 83.88 176 ILE A CA 1
ATOM 1332 C C . ILE A 1 176 ? 3.151 -5.972 -10.809 1.00 83.88 176 ILE A C 1
ATOM 1334 O O . ILE A 1 176 ? 3.153 -6.771 -9.872 1.00 83.88 176 ILE A O 1
ATOM 1338 N N . ASN A 1 177 ? 2.123 -5.161 -11.062 1.00 88.94 177 ASN A N 1
ATOM 1339 C CA . ASN A 1 177 ? 0.968 -5.060 -10.176 1.00 88.94 177 ASN A CA 1
ATOM 1340 C C . ASN A 1 177 ? 0.246 -6.407 -10.030 1.00 88.94 177 ASN A C 1
ATOM 1342 O O . ASN A 1 177 ? -0.137 -6.782 -8.923 1.00 88.94 177 ASN A O 1
ATOM 1346 N N . ASN A 1 178 ? 0.107 -7.163 -11.123 1.00 89.19 178 ASN A N 1
ATOM 1347 C CA . ASN A 1 178 ? -0.499 -8.494 -11.107 1.00 89.19 178 ASN A CA 1
ATOM 1348 C C . ASN A 1 178 ? 0.387 -9.531 -10.411 1.00 89.19 178 ASN A C 1
ATOM 1350 O O . ASN A 1 178 ? -0.137 -10.367 -9.683 1.00 89.19 178 ASN A O 1
ATOM 1354 N N . THR A 1 179 ? 1.710 -9.469 -10.587 1.00 86.31 179 THR A N 1
ATOM 1355 C CA . THR A 1 179 ? 2.648 -10.368 -9.895 1.00 86.31 179 THR A CA 1
ATOM 1356 C C . THR A 1 179 ? 2.564 -10.162 -8.387 1.00 86.31 179 THR A C 1
ATOM 1358 O O . THR A 1 179 ? 2.403 -11.118 -7.636 1.00 86.31 179 THR A O 1
ATOM 1361 N N . VAL A 1 180 ? 2.622 -8.909 -7.937 1.00 88.38 180 VAL A N 1
ATOM 1362 C CA . VAL A 1 180 ? 2.564 -8.552 -6.515 1.00 88.38 180 VAL A CA 1
ATOM 1363 C C . VAL A 1 180 ? 1.216 -8.930 -5.910 1.00 88.38 180 VAL A C 1
ATOM 1365 O O . VAL A 1 180 ? 1.171 -9.604 -4.881 1.00 88.38 180 VAL A O 1
ATOM 1368 N N . ALA A 1 181 ? 0.117 -8.516 -6.547 1.00 92.62 181 ALA A N 1
ATOM 1369 C CA . ALA A 1 181 ? -1.220 -8.809 -6.049 1.00 92.62 181 ALA A CA 1
ATOM 1370 C C . ALA A 1 181 ? -1.499 -10.320 -6.055 1.00 92.62 181 ALA A C 1
ATOM 1372 O O . ALA A 1 181 ? -2.070 -10.835 -5.100 1.00 92.62 181 ALA A O 1
ATOM 1373 N N . GLY A 1 182 ? -1.036 -11.034 -7.085 1.00 91.50 182 GLY A N 1
ATOM 1374 C CA . GLY A 1 182 ? -1.151 -12.486 -7.190 1.00 91.50 182 GLY A CA 1
ATOM 1375 C C . GLY A 1 182 ? -0.356 -13.223 -6.115 1.00 91.50 182 GLY A C 1
ATOM 1376 O O . GLY A 1 182 ? -0.885 -14.144 -5.504 1.00 91.50 182 GL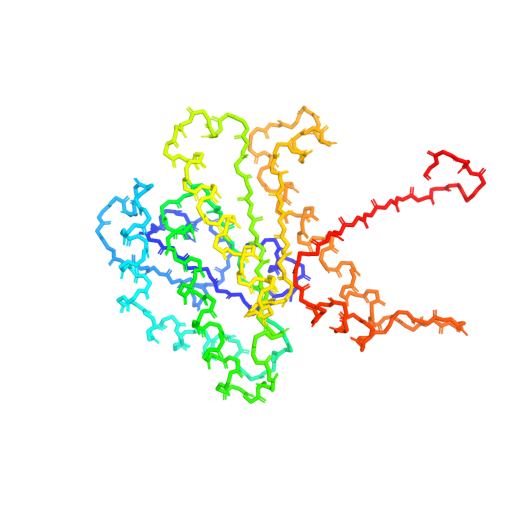Y A O 1
ATOM 1377 N N . LEU A 1 183 ? 0.881 -12.802 -5.823 1.00 89.38 183 LEU A N 1
ATOM 1378 C CA . LEU A 1 183 ? 1.669 -13.380 -4.728 1.00 89.38 183 LEU A CA 1
ATOM 1379 C C . LEU A 1 183 ? 0.954 -13.223 -3.384 1.00 89.38 183 LEU A C 1
ATOM 1381 O O . LEU A 1 183 ? 0.848 -14.194 -2.641 1.00 89.38 183 LEU A O 1
ATOM 1385 N N . PHE A 1 184 ? 0.430 -12.030 -3.097 1.00 91.31 184 PHE A N 1
ATOM 1386 C CA . PHE A 1 184 ? -0.332 -11.785 -1.873 1.00 91.31 184 PHE A CA 1
ATOM 1387 C C . PHE A 1 184 ? -1.607 -12.648 -1.807 1.00 91.31 184 PHE A C 1
ATOM 1389 O O . PHE A 1 184 ? -1.885 -13.277 -0.786 1.00 91.31 184 PHE A O 1
ATOM 1396 N N . ASP A 1 185 ? -2.353 -12.724 -2.911 1.00 93.31 185 ASP A N 1
ATOM 1397 C CA . ASP A 1 185 ? -3.598 -13.490 -3.027 1.00 93.31 185 ASP A CA 1
ATOM 1398 C C . ASP A 1 185 ? -3.390 -15.004 -2.881 1.00 93.31 185 ASP A C 1
ATOM 1400 O O . ASP A 1 185 ? -4.208 -15.666 -2.245 1.00 93.31 185 ASP A O 1
ATOM 1404 N N . ILE A 1 186 ? -2.279 -15.559 -3.382 1.00 91.69 186 ILE A N 1
ATOM 1405 C CA . ILE A 1 186 ? -1.961 -16.990 -3.243 1.00 91.69 186 ILE A CA 1
ATOM 1406 C C . ILE A 1 186 ? -1.909 -17.395 -1.771 1.00 91.69 186 ILE A C 1
ATOM 1408 O O . ILE A 1 186 ? -2.593 -18.341 -1.387 1.00 91.69 186 ILE A O 1
ATOM 1412 N N . PHE A 1 187 ? -1.146 -16.683 -0.937 1.00 90.00 187 PHE A N 1
ATOM 1413 C CA . PHE A 1 187 ? -1.055 -17.015 0.489 1.00 90.00 187 PHE A CA 1
ATOM 1414 C C . PHE A 1 187 ? -2.406 -16.863 1.192 1.00 90.00 187 PHE A C 1
ATOM 1416 O O . PHE A 1 187 ? -2.774 -17.719 1.993 1.00 90.00 187 PHE A O 1
ATOM 1423 N N . ASN A 1 188 ? -3.170 -15.829 0.834 1.00 91.38 188 ASN A N 1
ATOM 1424 C CA . ASN A 1 188 ? -4.498 -15.591 1.390 1.00 91.38 188 ASN A CA 1
ATOM 1425 C C . ASN A 1 188 ? -5.532 -16.660 0.983 1.00 91.38 188 ASN A C 1
ATOM 1427 O O . ASN A 1 188 ? -6.438 -16.967 1.748 1.00 91.38 188 ASN A O 1
ATOM 1431 N N . ARG A 1 189 ? -5.429 -17.244 -0.218 1.00 91.56 189 ARG A N 1
ATOM 1432 C CA . ARG A 1 189 ? -6.305 -18.352 -0.636 1.00 91.56 189 ARG A CA 1
ATOM 1433 C C . ARG A 1 189 ? -5.868 -19.679 -0.050 1.00 91.56 189 ARG A C 1
ATOM 1435 O O . ARG A 1 189 ? -6.719 -20.444 0.385 1.00 91.56 189 ARG A O 1
ATOM 1442 N N . VAL A 1 190 ? -4.565 -19.960 -0.056 1.00 88.00 190 VAL A N 1
ATOM 1443 C CA . VAL A 1 190 ? -4.013 -21.213 0.475 1.00 88.00 190 VAL A CA 1
ATOM 1444 C C . VAL A 1 190 ? -4.333 -21.351 1.959 1.00 88.00 190 VAL A C 1
ATOM 1446 O O . VAL A 1 190 ? -4.690 -22.449 2.373 1.00 88.00 190 VAL A O 1
ATOM 1449 N N . SER A 1 191 ? -4.308 -20.251 2.720 1.00 89.38 191 SER A N 1
ATOM 1450 C CA . SER A 1 191 ? -4.688 -20.262 4.137 1.00 89.38 191 SER A CA 1
ATOM 1451 C C . SER A 1 191 ? -6.146 -20.668 4.384 1.00 89.38 191 SER A C 1
ATOM 1453 O O . SER A 1 191 ? -6.482 -21.136 5.463 1.00 89.38 191 SER A O 1
ATOM 1455 N N . ALA A 1 192 ? -7.027 -20.537 3.389 1.00 88.25 192 ALA A N 1
ATOM 1456 C CA . ALA A 1 192 ? -8.428 -20.944 3.483 1.00 88.25 192 ALA A CA 1
ATOM 1457 C C . ALA A 1 192 ? -8.687 -22.390 3.008 1.00 88.25 192 ALA A C 1
ATOM 1459 O O . ALA A 1 192 ? -9.826 -22.858 3.073 1.00 88.25 192 ALA A O 1
ATOM 1460 N N . LEU A 1 193 ? -7.672 -23.104 2.504 1.00 86.62 193 LEU A N 1
ATOM 1461 C CA . LEU A 1 193 ? -7.818 -24.473 2.002 1.00 86.62 193 LEU A CA 1
ATOM 1462 C C . LEU A 1 193 ? -7.549 -25.508 3.099 1.00 86.62 193 LEU A C 1
ATOM 1464 O O . LEU A 1 193 ? -6.585 -25.423 3.853 1.00 86.62 193 LEU A O 1
ATOM 1468 N N . SER A 1 194 ? -8.375 -26.553 3.145 1.00 80.50 194 SER A N 1
ATOM 1469 C CA . SER A 1 194 ? -8.158 -27.680 4.055 1.00 80.50 194 SER A CA 1
ATOM 1470 C C . SER A 1 194 ? -7.069 -28.627 3.540 1.00 80.50 194 SER A C 1
ATOM 1472 O O . SER A 1 194 ? -6.986 -28.916 2.346 1.00 80.50 194 SER A O 1
ATOM 1474 N N . SER A 1 195 ? -6.278 -29.184 4.460 1.00 80.81 195 SER A N 1
ATOM 1475 C CA . SER A 1 195 ? -5.253 -30.199 4.189 1.00 80.81 195 SER A CA 1
ATOM 1476 C C . SER A 1 195 ? -5.435 -31.396 5.123 1.00 80.81 195 SER A C 1
ATOM 1478 O O . SER A 1 195 ? -5.915 -31.247 6.242 1.00 80.81 195 SER A O 1
ATOM 1480 N N . ARG A 1 196 ? -5.066 -32.600 4.664 1.00 70.81 196 ARG A N 1
ATOM 1481 C CA . ARG A 1 196 ? -5.252 -33.854 5.421 1.00 70.81 196 ARG A CA 1
ATOM 1482 C C . ARG A 1 196 ? -4.215 -34.090 6.522 1.00 70.81 196 ARG A C 1
ATOM 1484 O O . ARG A 1 196 ? -4.472 -34.908 7.396 1.00 70.81 196 ARG A O 1
ATOM 1491 N N . TYR A 1 197 ? -3.053 -33.440 6.452 1.00 73.00 197 TYR A N 1
ATOM 1492 C CA . TYR A 1 197 ? -1.914 -33.740 7.331 1.00 73.00 197 TYR A CA 1
ATOM 1493 C C . TYR A 1 197 ? -1.491 -32.521 8.150 1.00 73.00 197 TYR A C 1
ATOM 1495 O O . TYR A 1 197 ? -1.578 -32.527 9.372 1.00 73.00 197 TYR A O 1
ATOM 1503 N N . THR A 1 198 ? -1.075 -31.458 7.468 1.00 73.31 198 THR A N 1
ATOM 1504 C CA . THR A 1 198 ? -0.766 -30.156 8.066 1.00 73.31 198 THR A CA 1
ATOM 1505 C C . THR A 1 198 ? -1.342 -29.089 7.151 1.00 73.31 198 THR A C 1
ATOM 1507 O O . THR A 1 198 ? -1.147 -29.150 5.932 1.00 73.31 198 THR A O 1
ATOM 1510 N N . SER A 1 199 ? -2.101 -28.160 7.720 1.00 78.62 199 SER A N 1
ATOM 1511 C CA . SER A 1 199 ? -2.651 -27.006 7.015 1.00 78.62 199 SER A CA 1
ATOM 1512 C C . SER A 1 199 ? -1.868 -25.762 7.389 1.00 78.62 199 SER A C 1
ATOM 1514 O O . SER A 1 199 ? -1.494 -25.599 8.542 1.00 78.62 199 SER A O 1
ATOM 1516 N N . PHE A 1 200 ? -1.647 -24.905 6.400 1.00 86.31 200 PHE A N 1
ATOM 1517 C CA . PHE A 1 200 ? -1.423 -23.489 6.631 1.00 86.31 200 PHE A CA 1
ATOM 1518 C C . PHE A 1 200 ? -2.811 -22.865 6.711 1.00 86.31 200 PHE A C 1
ATOM 1520 O O . PHE A 1 200 ? -3.526 -22.913 5.713 1.00 86.31 200 PHE A O 1
ATOM 1527 N N . ASP A 1 201 ? -3.227 -22.398 7.883 1.00 89.50 201 ASP A N 1
ATOM 1528 C CA . ASP A 1 201 ? -4.595 -21.923 8.116 1.00 89.50 201 ASP A CA 1
ATOM 1529 C C . ASP A 1 201 ? -4.674 -20.378 8.223 1.00 89.50 201 ASP A C 1
ATOM 1531 O O . ASP A 1 201 ? -3.650 -19.686 8.119 1.00 89.50 201 ASP A O 1
ATOM 1535 N N . PRO A 1 202 ? -5.868 -19.770 8.387 1.00 89.75 202 PRO A N 1
ATOM 1536 C CA . PRO A 1 202 ? -5.978 -18.316 8.482 1.00 89.75 202 PRO A CA 1
ATOM 1537 C C . PRO A 1 202 ? -5.274 -17.739 9.716 1.00 89.75 202 PRO A C 1
ATOM 1539 O O . PRO A 1 202 ? -4.777 -16.615 9.661 1.00 89.75 202 PRO A O 1
ATOM 1542 N N . VAL A 1 203 ? -5.201 -18.487 10.821 1.00 89.75 203 VAL A N 1
ATOM 1543 C CA . VAL A 1 203 ? -4.516 -18.058 12.048 1.00 89.75 203 VAL A CA 1
ATOM 1544 C C . VAL A 1 203 ? -3.009 -18.019 11.813 1.00 89.75 203 VAL A C 1
ATOM 1546 O O . VAL A 1 203 ? -2.365 -17.041 12.201 1.00 89.75 203 VAL A O 1
ATOM 1549 N N . ASP A 1 204 ? -2.460 -19.009 11.106 1.00 90.75 204 ASP A N 1
ATOM 1550 C CA . ASP A 1 204 ? -1.058 -19.011 10.686 1.00 90.75 204 ASP A CA 1
ATOM 1551 C C . ASP A 1 204 ? -0.754 -17.801 9.800 1.00 90.75 204 ASP A C 1
ATOM 1553 O O . ASP A 1 204 ? 0.201 -17.060 10.052 1.00 90.75 204 ASP A O 1
ATOM 1557 N N . TYR A 1 205 ? -1.599 -17.538 8.798 1.00 91.06 205 TYR A N 1
ATOM 1558 C CA . TYR A 1 205 ? -1.416 -16.387 7.914 1.00 91.06 205 TYR A CA 1
ATOM 1559 C C . TYR A 1 205 ? -1.508 -15.054 8.670 1.00 91.06 205 TYR A C 1
ATOM 1561 O O . TYR A 1 205 ? -0.685 -14.155 8.459 1.00 91.06 205 TYR A O 1
ATOM 1569 N N . HIS A 1 206 ? -2.443 -14.928 9.614 1.00 90.94 206 HIS A N 1
ATOM 1570 C CA . HIS A 1 206 ? -2.511 -13.772 10.504 1.00 90.94 206 HIS A CA 1
ATOM 1571 C C . HIS A 1 206 ? -1.250 -13.633 11.356 1.00 90.94 206 HIS A C 1
ATOM 1573 O O . HIS A 1 206 ? -0.700 -12.540 11.437 1.00 90.94 206 HIS A O 1
ATOM 1579 N N . SER A 1 207 ? -0.722 -14.718 11.922 1.00 90.94 207 SER A N 1
ATOM 1580 C CA . SER A 1 207 ? 0.501 -14.658 12.729 1.00 90.94 207 SER A CA 1
ATOM 1581 C C . SER A 1 207 ? 1.701 -14.109 11.942 1.00 90.94 207 SER A C 1
ATOM 1583 O O . SER A 1 207 ? 2.463 -13.306 12.479 1.00 90.94 207 SER A O 1
ATOM 1585 N N . ILE A 1 208 ? 1.817 -14.461 10.655 1.00 90.69 208 ILE A N 1
ATOM 1586 C CA . ILE A 1 208 ? 2.879 -13.981 9.759 1.00 90.69 208 ILE A CA 1
ATOM 1587 C C . ILE A 1 208 ? 2.647 -12.518 9.381 1.00 90.69 208 ILE A C 1
ATOM 1589 O O . ILE A 1 208 ? 3.553 -11.694 9.491 1.00 90.69 208 ILE A O 1
ATOM 1593 N N . THR A 1 209 ? 1.430 -12.170 8.957 1.00 90.62 209 THR A N 1
ATOM 1594 C CA . THR A 1 209 ? 1.095 -10.786 8.575 1.00 90.62 209 THR A CA 1
ATOM 1595 C C . THR A 1 209 ? 1.153 -9.819 9.762 1.00 90.62 209 THR A C 1
ATOM 1597 O O . THR A 1 209 ? 1.404 -8.635 9.562 1.00 90.62 209 THR A O 1
ATOM 1600 N N . GLU A 1 210 ? 1.008 -10.302 10.999 1.00 92.38 210 GLU A N 1
ATOM 1601 C CA . GLU A 1 210 ? 1.049 -9.528 12.251 1.00 92.38 210 GLU A CA 1
ATOM 1602 C C . GLU A 1 210 ? 2.378 -9.635 13.027 1.00 92.38 210 GLU A C 1
ATOM 1604 O O . GLU A 1 210 ? 2.493 -9.121 14.157 1.00 92.38 210 GLU A O 1
ATOM 1609 N N . ALA A 1 211 ? 3.378 -10.308 12.449 1.00 88.56 211 ALA A N 1
ATOM 1610 C CA . ALA A 1 211 ? 4.696 -10.506 13.054 1.00 88.56 211 ALA A CA 1
ATOM 1611 C C . ALA A 1 211 ? 5.491 -9.192 13.198 1.00 88.56 211 ALA A C 1
ATOM 1613 O O . ALA A 1 211 ? 6.378 -9.093 14.046 1.00 88.56 211 ALA A O 1
ATOM 1614 N N . GLY A 1 212 ? 5.130 -8.160 12.432 1.00 84.38 212 GLY A N 1
ATOM 1615 C CA . GLY A 1 212 ? 5.821 -6.877 12.352 1.00 84.38 212 GLY A CA 1
ATOM 1616 C C . GLY A 1 212 ? 6.949 -6.879 11.323 1.00 84.38 212 GLY A C 1
ATOM 1617 O O . GLY A 1 212 ? 7.222 -7.880 10.663 1.00 84.38 212 GLY A O 1
ATOM 1618 N N . SER A 1 213 ? 7.654 -5.750 11.228 1.00 87.69 213 SER A N 1
ATOM 1619 C CA . SER A 1 213 ? 8.828 -5.589 10.357 1.00 87.69 213 SER A CA 1
ATOM 1620 C C . SER A 1 213 ? 8.538 -5.816 8.859 1.00 87.69 213 SER A C 1
ATOM 1622 O O . SER A 1 213 ? 7.409 -5.653 8.388 1.00 87.69 213 SER A O 1
ATOM 1624 N N . CYS A 1 214 ? 9.596 -6.084 8.088 1.00 89.81 214 CYS A N 1
ATOM 1625 C CA . CYS A 1 214 ? 9.526 -6.314 6.652 1.00 89.81 214 CYS A CA 1
ATOM 1626 C C . CYS A 1 214 ? 9.177 -7.777 6.349 1.00 89.81 214 CYS A C 1
ATOM 1628 O O . CYS A 1 214 ? 9.772 -8.689 6.923 1.00 89.81 214 CYS A O 1
ATOM 1630 N N . ALA A 1 215 ? 8.254 -7.991 5.415 1.00 90.12 215 ALA A N 1
ATOM 1631 C CA . ALA A 1 215 ? 7.882 -9.295 4.895 1.00 90.12 215 ALA A CA 1
ATOM 1632 C C . ALA A 1 215 ? 8.390 -9.458 3.458 1.00 90.12 215 ALA A C 1
ATOM 1634 O O . ALA A 1 215 ? 8.229 -8.577 2.611 1.00 90.12 215 ALA A O 1
ATOM 1635 N N . ILE A 1 216 ? 8.967 -10.626 3.179 1.00 87.19 216 ILE A N 1
ATOM 1636 C CA . ILE A 1 216 ? 9.401 -11.031 1.842 1.00 87.19 216 ILE A CA 1
ATOM 1637 C C . ILE A 1 216 ? 8.545 -12.220 1.421 1.00 87.19 216 ILE A C 1
ATOM 1639 O O . ILE A 1 216 ? 8.415 -13.191 2.161 1.00 87.19 216 ILE A O 1
ATOM 1643 N N . MET A 1 217 ? 7.977 -12.143 0.221 1.00 85.50 217 MET A N 1
ATOM 1644 C CA . MET A 1 217 ? 7.189 -13.221 -0.372 1.00 85.50 217 MET A CA 1
ATOM 1645 C C . MET A 1 217 ? 7.931 -13.795 -1.576 1.00 85.50 217 MET A C 1
ATOM 1647 O O . MET A 1 217 ? 8.517 -13.055 -2.368 1.00 85.50 217 MET A O 1
ATOM 1651 N N . GLY A 1 218 ? 7.884 -15.116 -1.720 1.00 83.56 218 GLY A N 1
ATOM 1652 C CA . GLY A 1 218 ? 8.472 -15.837 -2.840 1.00 83.56 218 GLY A CA 1
ATOM 1653 C C . GLY A 1 218 ? 7.581 -16.998 -3.256 1.00 83.56 218 GLY A C 1
ATOM 1654 O O . GLY A 1 218 ? 6.903 -17.598 -2.425 1.00 83.56 218 GLY A O 1
ATOM 1655 N N . LEU A 1 219 ? 7.588 -17.301 -4.550 1.00 79.94 219 LEU A N 1
ATOM 1656 C CA . LEU A 1 219 ? 6.880 -18.431 -5.135 1.00 79.94 219 LEU A CA 1
ATOM 1657 C C . LEU A 1 219 ? 7.822 -19.121 -6.118 1.00 79.94 219 LEU A C 1
ATOM 1659 O O . LEU A 1 219 ? 8.358 -18.469 -7.012 1.00 79.94 219 LEU A O 1
ATOM 1663 N N . THR A 1 220 ? 7.988 -20.432 -5.970 1.00 82.69 220 THR A N 1
ATOM 1664 C CA . THR A 1 220 ? 8.616 -21.284 -6.985 1.00 82.69 220 THR A CA 1
ATOM 1665 C C . THR A 1 220 ? 7.618 -22.340 -7.441 1.00 82.69 220 THR A C 1
ATOM 1667 O O . THR A 1 220 ? 6.809 -22.832 -6.649 1.00 82.69 220 THR A O 1
ATOM 1670 N N . ARG A 1 221 ? 7.648 -22.676 -8.732 1.00 77.12 221 ARG A N 1
ATOM 1671 C CA . ARG A 1 221 ? 6.842 -23.758 -9.295 1.00 77.12 221 ARG A CA 1
ATOM 1672 C C . ARG A 1 221 ? 7.736 -24.967 -9.522 1.00 77.12 221 ARG A C 1
ATOM 1674 O O . ARG A 1 221 ? 8.498 -25.007 -10.482 1.00 77.12 221 ARG A O 1
ATOM 1681 N N . VAL A 1 222 ? 7.570 -25.983 -8.686 1.00 80.75 222 VAL A N 1
ATOM 1682 C CA . VAL A 1 222 ? 8.296 -27.246 -8.825 1.00 80.75 222 VAL A CA 1
ATOM 1683 C C . VAL A 1 222 ? 7.508 -28.176 -9.747 1.00 80.75 222 VAL A C 1
ATOM 1685 O O . VAL A 1 222 ? 6.518 -28.781 -9.344 1.00 80.75 222 VAL A O 1
ATOM 1688 N N . ASN A 1 223 ? 7.936 -28.286 -11.007 1.00 79.75 223 ASN A N 1
ATOM 1689 C CA . ASN A 1 223 ? 7.304 -29.192 -11.978 1.00 79.75 223 ASN A CA 1
ATOM 1690 C C . ASN A 1 223 ? 7.736 -30.657 -11.782 1.00 79.75 223 ASN A C 1
ATOM 1692 O O . ASN A 1 223 ? 7.006 -31.575 -12.150 1.00 79.75 223 ASN A O 1
ATOM 1696 N N . LYS A 1 224 ? 8.935 -30.882 -11.228 1.00 82.38 224 LYS A N 1
ATOM 1697 C CA . LYS A 1 224 ? 9.502 -32.207 -10.953 1.00 82.38 224 LYS A CA 1
ATOM 1698 C C . LYS A 1 224 ? 10.119 -32.200 -9.561 1.00 82.38 224 LYS A C 1
ATOM 1700 O O . LYS A 1 224 ? 11.167 -31.606 -9.362 1.00 82.38 224 LYS A O 1
ATOM 1705 N N . PHE A 1 225 ? 9.494 -32.896 -8.616 1.00 71.19 225 PHE A N 1
ATOM 1706 C CA . PHE A 1 225 ? 9.941 -32.925 -7.215 1.00 71.19 225 PHE A CA 1
ATOM 1707 C C . PHE A 1 225 ? 11.362 -33.492 -7.016 1.00 71.19 225 PHE A C 1
ATOM 1709 O O . PHE A 1 225 ? 11.986 -33.234 -5.996 1.00 71.19 225 PHE A O 1
ATOM 1716 N N . ASN A 1 226 ? 11.864 -34.262 -7.988 1.00 75.31 226 ASN A N 1
ATOM 1717 C CA . ASN A 1 226 ? 13.207 -34.850 -7.979 1.00 75.31 226 ASN A CA 1
ATOM 1718 C C . ASN A 1 226 ? 14.299 -33.934 -8.550 1.00 75.31 226 ASN A C 1
ATOM 1720 O O . ASN A 1 226 ? 15.465 -34.332 -8.584 1.00 75.31 226 ASN A O 1
ATOM 1724 N N . ASP A 1 227 ? 13.946 -32.755 -9.059 1.00 70.00 227 ASP A N 1
ATOM 1725 C CA . ASP A 1 227 ? 14.930 -31.829 -9.603 1.00 70.00 227 ASP A CA 1
ATOM 1726 C C . ASP A 1 227 ? 15.632 -31.092 -8.457 1.00 70.00 227 ASP A C 1
ATOM 1728 O O . ASP A 1 227 ? 15.018 -30.309 -7.737 1.00 70.00 227 ASP A O 1
ATOM 1732 N N . LYS A 1 228 ? 16.926 -31.370 -8.266 1.00 58.53 228 LYS A N 1
ATOM 1733 C CA . LYS A 1 228 ? 17.737 -30.789 -7.183 1.00 58.53 228 LYS A CA 1
ATOM 1734 C C . LYS A 1 228 ? 17.996 -29.286 -7.358 1.00 58.53 228 LYS A C 1
ATOM 1736 O O . LYS A 1 228 ? 18.584 -28.686 -6.461 1.00 58.53 228 LYS A O 1
ATOM 1741 N N . PHE A 1 229 ? 17.605 -28.706 -8.494 1.00 55.97 229 PHE A N 1
ATOM 1742 C CA . PHE A 1 229 ? 17.886 -27.318 -8.862 1.00 55.97 229 PHE A CA 1
ATOM 1743 C C . PHE A 1 229 ? 16.630 -26.498 -9.222 1.00 55.97 229 PHE A C 1
ATOM 1745 O O . PHE A 1 229 ? 16.779 -25.386 -9.730 1.00 55.97 229 PHE A O 1
ATOM 1752 N N . ALA A 1 230 ? 15.422 -27.028 -8.980 1.00 52.03 230 ALA A N 1
ATOM 1753 C CA . ALA A 1 230 ? 14.149 -26.313 -9.157 1.00 52.03 230 ALA A CA 1
ATOM 1754 C C . ALA A 1 230 ? 13.721 -25.519 -7.908 1.00 52.03 230 ALA A C 1
ATOM 1756 O O . ALA A 1 230 ? 14.045 -25.961 -6.784 1.00 52.03 230 ALA A O 1
#

Sequence (230 aa):
KSFYDLGYKKVLAVNTTHHDLDLLDIPQNQKFLMDIGEKGAGKDMERGRGAIQQYQQEILHLTRQTFGSQVDHIMVCVGAGGGTGGGSAAGLIEIAKRYARYIGLTKPDKKVGAIMTLPTVGEASSPLVAQNAYDVACELSQMASKGKISPLIII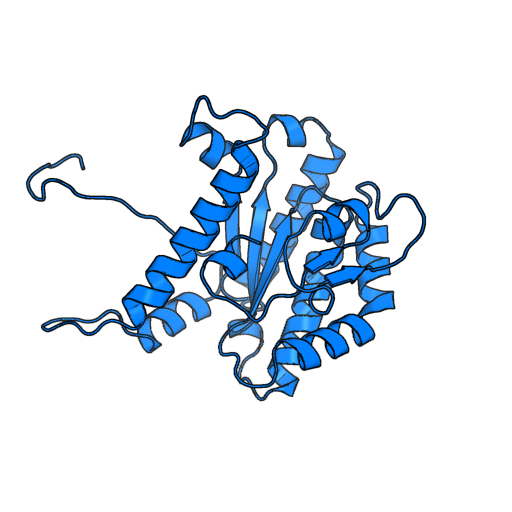DNEKINKLYPGMTVKSFWPSINNTVAGLFDIFNRVSALSSRYTSFDPVDYHSITEAGSCAIMGLTRVNKFNDKFA

Secondary structure (DSSP, 8-state):
-HHHHTT-----EEES-HHHHHTS-S-GGGEEE----TTTTTT-HHHHHHHHHHSHHHHHHHHHHHH-S--S-EEEEEETTSHHHHHHHHHHHHHHHHHHHHTT-S-HHHHEEEEEEEPPHHHHTSHHHHHHHHHHHHHHHHHHHTTSSS-EEEEEHHHHHHHSTT--HHHHHHHHHHHHHHHHHHHHHHTTS--SS----HHHHHHHHTS-SEE-------S-TT-TT-

pLDDT: mean 89.31, std 7.9, range [52.03, 97.88]

Radius of gyration: 18.18 Å; Cα contacts (8 Å, |Δi|>4): 362; chains: 1; bounding box: 37×57×42 Å

InterPro domains:
  IPR003008 Tubulin/FtsZ, GTPase domain [PF00091] (9-163)
  IPR036525 Tubulin/FtsZ, GTPase domain superfamily [G3DSA:3.40.50.1440] (2-214)
  IPR036525 Tubulin/FtsZ, GTPase domain superfamily [SSF52490] (10-185)

Solvent-accessible surface area (backbone atoms only — not comparable to full-atom values): 12544 Å² total; per-residue (Å²): 100,50,49,48,77,78,62,47,77,67,56,75,48,77,40,42,46,64,74,69,55,71,72,43,90,62,62,73,85,32,52,44,75,42,85,71,55,100,69,37,32,77,62,33,36,66,50,12,35,50,40,39,65,74,43,42,65,59,51,44,51,46,47,46,72,57,47,59,62,85,69,86,66,45,75,46,76,34,44,17,37,40,5,42,38,28,26,22,42,69,54,52,50,52,42,51,32,52,50,32,49,70,55,65,46,77,63,29,32,40,31,28,20,36,38,38,35,42,60,32,70,77,57,38,67,41,64,67,26,38,50,38,23,49,54,37,50,52,51,52,50,53,36,8,68,70,48,55,21,6,29,28,34,76,41,53,44,46,60,52,46,68,76,51,70,89,62,52,78,82,55,42,59,60,49,50,46,41,50,55,39,46,57,56,47,49,58,64,51,51,19,72,45,90,54,96,84,74,59,58,34,59,67,56,50,47,51,61,39,45,65,31,25,78,50,87,87,86,87,83,84,72,89,52,90,85,48,93,84,107

Organism: NCBI:txid412755